Protein AF-0000000072256122 (afdb_homodimer)

pLDDT: mean 75.33, std 18.21, range [35.25, 93.44]

Secondary structure (DSSP, 8-state):
--PPEEEEEEEEES-HHHHHHIIIIIT-PPEEEE-SSEEEE---S-EEEEEE--SGGGG-B-SBSEEEEEES-HHHHHHHHHHTT-EE-S--EE-TTS-EEEEEE-TTS-EEEEEE---SS------HHHHHHHHHHHHHHHHS--/--PPEEEEEEEEES-HHHHHHIIIIIT-PPEEEE-SSEEEE-----EEEEEE--SGGGG-B-SBSEEEEEES-HHHHHHHHHHTT-EE-S--EE-TTS-EEEEEE-TTS-EEEEEE---SS------HHHHHHHHHHHHHHHHS--

Solvent-accessible surface area (backbone atoms only — not comparable to full-atom values): 14914 Å² total; per-residue (Å²): 120,83,36,41,38,54,48,29,39,37,35,38,23,75,46,49,67,64,48,49,47,32,46,33,68,19,39,37,42,51,78,70,44,74,58,94,49,37,36,33,35,66,25,69,47,27,39,41,31,41,35,42,40,90,52,70,51,20,70,28,44,23,54,25,50,28,42,32,30,40,28,88,50,52,70,60,40,50,52,37,27,42,75,53,54,30,42,78,49,72,70,78,35,73,42,94,80,57,23,44,32,37,36,32,31,41,70,67,42,48,26,33,34,39,27,26,71,54,61,77,73,84,72,77,67,77,52,70,64,55,54,51,49,52,49,48,49,53,51,48,60,70,64,48,72,130,122,83,35,41,38,52,48,29,39,38,36,37,22,75,47,51,69,63,49,48,47,30,44,32,68,20,42,37,43,50,78,70,44,74,59,94,50,37,36,35,35,65,22,79,40,26,36,41,31,42,36,42,41,89,51,71,51,21,69,29,43,22,54,25,48,28,42,32,30,41,29,86,50,50,69,59,39,50,51,37,26,42,74,53,53,31,42,79,50,72,69,78,36,73,42,93,81,58,24,44,32,38,35,34,30,41,71,66,43,47,27,34,35,41,28,25,71,52,62,77,74,86,69,77,67,77,53,70,64,54,54,50,49,50,49,50,48,53,52,48,58,70,65,49,72,128

Nearest PDB structures (foldseek):
  2r6u-assembly2_D  TM=6.687E-01  e=1.229E-04  Rhodococcus jostii RHA1
  8stb-assembly1_B  TM=6.405E-01  e=1.475E-03  Streptomyces sp.
  8epy-assembly1_A  TM=5.592E-01  e=4.684E-04  Streptomyces sp.
  2i7r-assembly1_B  TM=4.544E-01  e=6.865E-04  Streptococcus pneumoniae
  1ss4-assembly1_A  TM=4.222E-01  e=6.442E-04  Bacillus cereus

InterPro domains:
  IPR004360 Glyoxalase/fosfomycin resistance/dioxygenase domain [PF00903] (9-113)
  IPR029068 Glyoxalase/Bleomycin resistance protein/Dihydroxybiphenyl dioxygenase [G3DSA:3.10.180.10] (9-119)
  IPR029068 Glyoxalase/Bleomycin resistance protein/Dihydroxybiphenyl dioxygenase [SSF54593] (9-116)
  IPR037523 Vicinal oxygen chelate (VOC), core domain [PS51819] (3-117)
  IPR052164 Anthracycline and Secondary Metabolite Biosynthesis Protein [PTHR33993] (6-116)

Foldseek 3Di:
DPDWAFDAKAFDDPDDVVVVCCCCVVVVWDWPDDDPRDTDTDDPDDDDDDDDDPDCVLQDEDQPMAGETEDADPVVVVLVQLVQPKAWDDDFDQDPVLKTWTWIAHPSGYIYIYIYDPDDPNPDRPPPVVVVVSNVVSVVVVPPDD/DPDWAFDAKAFDDPDDVVVVCCCCVVVVWDWPDDDPRDTDTDDPDDDDDDDDDPDCVQQDEDQPMAGETEDADPVVVVVVQLVQPKAWDDDFDQDPVLKTWTWIAHPSGYIYIYIYDPDDPNPDRPPPVVVVVSNVVSVVVVPPDD

Sequence (292 aa):
MTGALWRGVLLLVSNLERSLEFYTQGLGLRVAQRTEQWAALDAPNGLLELHETDTLACSLTGYSPLLRFQVHDLDQTVRECLAQGAVMDGPVRRTVYGATAVTLRAPDGHMLALYNLETGPAQKSVPADTVKELMAAAAAKRRAPEMTGALWRGVLLLVSNLERSLEFYTQGLGLRVAQRTEQWAALDAPNGLLELHETDTLACSLTGYSPLLRFQVHDLDQTVRECLAQGAVMDGPVRRTVYGATAVTLRAPDGHMLALYNLETGPAQKSVPADTVKELMAAAAAKRRAPE

Organism: Cyanidioschyzon merolae (strain NIES-3377 / 10D) (NCBI:txid280699)

Structure (mmCIF, N/CA/C/O backbone):
data_AF-0000000072256122-model_v1
#
loop_
_entity.id
_entity.type
_entity.pdbx_description
1 polymer 'VOC domain-containing protein'
#
loop_
_atom_site.group_PDB
_atom_site.id
_atom_site.type_symbol
_atom_site.label_atom_id
_atom_site.label_alt_id
_atom_site.label_comp_id
_atom_site.label_asym_id
_atom_site.label_entity_id
_atom_site.label_seq_id
_atom_site.pdbx_PDB_ins_code
_atom_site.Cartn_x
_atom_site.Cartn_y
_atom_site.Cartn_z
_atom_site.occupancy
_atom_site.B_iso_or_equiv
_atom_site.auth_seq_id
_atom_site.auth_comp_id
_atom_site.auth_asym_id
_atom_site.auth_atom_id
_atom_site.pdbx_PDB_model_num
ATOM 1 N N . MET A 1 1 ? 9.859 15.578 16.75 1 49.19 1 MET A N 1
ATOM 2 C CA . MET A 1 1 ? 8.43 15.398 16.531 1 49.19 1 MET A CA 1
ATOM 3 C C . MET A 1 1 ? 8.047 13.93 16.594 1 49.19 1 MET A C 1
ATOM 5 O O . MET A 1 1 ? 8.867 13.055 16.297 1 49.19 1 MET A O 1
ATOM 9 N N . THR A 1 2 ? 7.086 13.773 17.438 1 63.72 2 THR A N 1
ATOM 10 C CA . THR A 1 2 ? 6.68 12.375 17.5 1 63.72 2 THR A CA 1
ATOM 11 C C . THR A 1 2 ? 6.273 11.867 16.109 1 63.72 2 THR A C 1
ATOM 13 O O . THR A 1 2 ? 5.5 12.516 15.414 1 63.72 2 THR A O 1
ATOM 16 N N . GLY A 1 3 ? 7.09 11.094 15.531 1 77.38 3 GLY A N 1
ATOM 17 C CA . GLY A 1 3 ? 6.926 10.578 14.18 1 77.38 3 GLY A CA 1
ATOM 18 C C . GLY A 1 3 ? 5.578 9.914 13.961 1 77.38 3 GLY A C 1
ATOM 19 O O . GLY A 1 3 ? 4.871 9.594 14.922 1 77.38 3 GLY A O 1
ATOM 20 N N . ALA A 1 4 ? 5.078 10.078 12.805 1 83.12 4 ALA A N 1
ATOM 21 C CA . ALA A 1 4 ? 3.848 9.391 12.422 1 83.12 4 ALA A CA 1
ATOM 22 C C . ALA A 1 4 ? 3.922 7.906 12.766 1 83.12 4 ALA A C 1
ATOM 24 O O . ALA A 1 4 ? 5.008 7.32 12.789 1 83.12 4 ALA A O 1
ATOM 25 N N . LEU A 1 5 ? 2.787 7.363 13.164 1 79.25 5 LEU A N 1
ATOM 26 C CA . LEU A 1 5 ? 2.684 5.93 13.414 1 79.25 5 LEU A CA 1
ATOM 27 C C . LEU A 1 5 ? 2.074 5.215 12.219 1 79.25 5 LEU A C 1
ATOM 29 O O . LEU A 1 5 ? 0.988 5.574 11.758 1 79.25 5 LEU A O 1
ATOM 33 N N . TRP A 1 6 ? 2.812 4.262 11.734 1 82.69 6 TRP A N 1
ATOM 34 C CA . TRP A 1 6 ? 2.32 3.424 10.641 1 82.69 6 TRP A CA 1
ATOM 35 C C . TRP A 1 6 ? 1.099 2.621 11.078 1 82.69 6 TRP A C 1
ATOM 37 O O . TRP A 1 6 ? 1.12 1.965 12.125 1 82.69 6 TRP A O 1
ATOM 47 N N . ARG A 1 7 ? -0.009 2.625 10.219 1 78.62 7 ARG A N 1
ATOM 48 C CA . ARG A 1 7 ? -1.224 1.897 10.578 1 78.62 7 ARG A CA 1
ATOM 49 C C . ARG A 1 7 ? -1.594 0.892 9.492 1 78.62 7 ARG A C 1
ATOM 51 O O . ARG A 1 7 ? -2.449 0.029 9.703 1 78.62 7 ARG A O 1
ATOM 58 N N . GLY A 1 8 ? -0.952 0.965 8.359 1 86.62 8 GLY A N 1
ATOM 59 C CA . GLY A 1 8 ? -1.2 -0.012 7.312 1 86.62 8 GLY A CA 1
ATOM 60 C C . GLY A 1 8 ? -1.622 0.617 6 1 86.62 8 GLY A C 1
ATOM 61 O O . GLY A 1 8 ? -1.229 1.743 5.688 1 86.62 8 GLY A O 1
ATOM 62 N N . VAL A 1 9 ? -2.344 -0.207 5.172 1 89.75 9 VAL A N 1
ATOM 63 C CA . VAL A 1 9 ? -2.787 0.264 3.865 1 89.75 9 VAL A CA 1
ATOM 64 C C . VAL A 1 9 ? -4.293 0.057 3.725 1 89.75 9 VAL A C 1
ATOM 66 O O . VAL A 1 9 ? -4.84 -0.931 4.223 1 89.75 9 VAL A O 1
ATOM 69 N N . LEU A 1 10 ? -4.906 1.019 3.158 1 87.12 10 LEU A N 1
ATOM 70 C CA . LEU A 1 10 ? -6.32 0.957 2.811 1 87.12 10 LEU A CA 1
ATOM 71 C C . LEU A 1 10 ? -6.504 0.861 1.299 1 87.12 10 LEU A C 1
ATOM 73 O O . LEU A 1 10 ? -6.078 1.751 0.56 1 87.12 10 LEU A O 1
ATOM 77 N N . LEU A 1 11 ? -7.035 -0.204 0.875 1 90.75 11 LEU A N 1
ATOM 78 C CA . LEU A 1 11 ? -7.422 -0.371 -0.522 1 90.75 11 LEU A CA 1
ATOM 79 C C . LEU A 1 11 ? -8.844 0.127 -0.758 1 90.75 11 LEU A C 1
ATOM 81 O O . LEU A 1 11 ? -9.781 -0.325 -0.097 1 90.75 11 LEU A O 1
ATOM 85 N N . LEU A 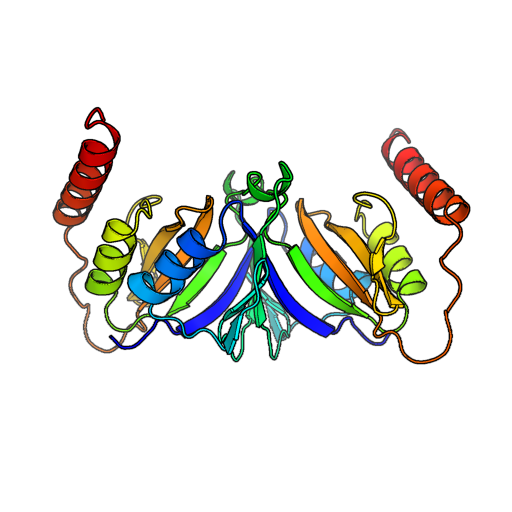1 12 ? -8.953 1.045 -1.656 1 88.94 12 LEU A N 1
ATOM 86 C CA . LEU A 1 12 ? -10.281 1.407 -2.129 1 88.94 12 LEU A CA 1
ATOM 87 C C . LEU A 1 12 ? -10.742 0.465 -3.236 1 88.94 12 LEU A C 1
ATOM 89 O O . LEU A 1 12 ? -10.031 0.265 -4.223 1 88.94 12 LEU A O 1
ATOM 93 N N . VAL A 1 13 ? -11.969 -0.105 -3.047 1 91.19 13 VAL A N 1
ATOM 94 C CA . VAL A 1 13 ? -12.445 -1.114 -3.988 1 91.19 13 VAL A CA 1
ATOM 95 C C . VAL A 1 13 ? -13.867 -0.784 -4.422 1 91.19 13 VAL A C 1
ATOM 97 O O . VAL A 1 13 ? -14.617 -0.144 -3.682 1 91.19 13 VAL A O 1
ATOM 100 N N . SER A 1 14 ? -14.203 -1.204 -5.617 1 89.88 14 SER A N 1
ATOM 101 C CA . SER A 1 14 ? -15.531 -0.933 -6.152 1 89.88 14 SER A CA 1
ATOM 102 C C . SER A 1 14 ? -16.547 -1.967 -5.668 1 89.88 14 SER A C 1
ATOM 104 O O . SER A 1 14 ? -17.75 -1.714 -5.676 1 89.88 14 SER A O 1
ATOM 106 N N . ASN A 1 15 ? -16.078 -3.129 -5.277 1 90.69 15 ASN A N 1
ATOM 107 C CA . ASN A 1 15 ? -16.906 -4.234 -4.789 1 90.69 15 ASN A CA 1
ATOM 108 C C . ASN A 1 15 ? -16.172 -5.027 -3.703 1 90.69 15 ASN A C 1
ATOM 110 O O . ASN A 1 15 ? -15.266 -5.797 -3.996 1 90.69 15 ASN A O 1
ATOM 114 N N . LEU A 1 16 ? -16.688 -4.875 -2.5 1 92.25 16 LEU A N 1
ATOM 115 C CA . LEU A 1 16 ? -16 -5.461 -1.355 1 92.25 16 LEU A CA 1
ATOM 116 C C . LEU A 1 16 ? -16.047 -6.984 -1.418 1 92.25 16 LEU A C 1
ATOM 118 O O . LEU A 1 16 ? -15.023 -7.648 -1.193 1 92.25 16 LEU A O 1
ATOM 122 N N . GLU A 1 17 ? -17.125 -7.535 -1.717 1 91.81 17 GLU A N 1
ATOM 123 C CA . GLU A 1 17 ? -17.297 -8.984 -1.737 1 91.81 17 GLU A CA 1
ATOM 124 C C . GLU A 1 17 ? -16.344 -9.633 -2.746 1 91.81 17 GLU A C 1
ATOM 126 O O . GLU A 1 17 ? -15.695 -10.633 -2.441 1 91.81 17 GLU A O 1
ATOM 131 N N . ARG A 1 18 ? -16.297 -9.047 -3.896 1 92.12 18 ARG A N 1
ATOM 132 C CA . ARG A 1 18 ? -15.438 -9.594 -4.938 1 92.12 18 ARG A CA 1
ATOM 133 C C . ARG A 1 18 ? -13.969 -9.516 -4.52 1 92.12 18 ARG A C 1
ATOM 135 O O . ARG A 1 18 ? -13.211 -10.461 -4.738 1 92.12 18 ARG A O 1
ATOM 142 N N . SER A 1 19 ? -13.641 -8.406 -3.973 1 92.69 19 SER A N 1
ATOM 143 C CA . SER A 1 19 ? -12.258 -8.258 -3.521 1 92.69 19 SER A CA 1
ATOM 144 C C . SER A 1 19 ? -11.93 -9.234 -2.395 1 92.69 19 SER A C 1
ATOM 146 O O . SER A 1 19 ? -10.875 -9.859 -2.396 1 92.69 19 SER A O 1
ATOM 148 N N . LEU A 1 20 ? -12.82 -9.367 -1.487 1 92.19 20 LEU A N 1
ATOM 149 C CA . LEU A 1 20 ? -12.594 -10.297 -0.384 1 92.19 20 LEU A CA 1
ATOM 150 C C . LEU A 1 20 ? -12.438 -11.727 -0.898 1 92.19 20 LEU A C 1
ATOM 152 O O . LEU A 1 20 ? -11.609 -12.484 -0.386 1 92.19 20 LEU A O 1
ATOM 156 N N . GLU A 1 21 ? -13.203 -12.086 -1.859 1 92.12 21 GLU A N 1
ATOM 157 C CA . GLU A 1 21 ? -13.086 -13.414 -2.453 1 92.12 21 GLU A CA 1
ATOM 158 C C . GLU A 1 21 ? -11.688 -13.656 -3.002 1 92.12 21 GLU A C 1
ATOM 160 O O . GLU A 1 21 ? -11.094 -14.711 -2.768 1 92.12 21 GLU A O 1
ATOM 165 N N . PHE A 1 22 ? -11.195 -12.695 -3.654 1 92.38 22 PHE A N 1
ATOM 166 C CA . PHE A 1 22 ? -9.852 -12.828 -4.207 1 92.38 22 PHE A CA 1
ATOM 167 C C . PHE A 1 22 ? -8.828 -12.992 -3.094 1 92.38 22 PHE A C 1
ATOM 169 O O . PHE A 1 22 ? -7.996 -13.906 -3.137 1 92.38 22 PHE A O 1
ATOM 176 N N . TYR A 1 23 ? -8.867 -12.141 -2.086 1 92.31 23 TYR A N 1
ATOM 177 C CA . TYR A 1 23 ? -7.805 -12.117 -1.085 1 92.31 23 TYR A CA 1
ATOM 178 C C . TYR A 1 23 ? -7.902 -13.328 -0.157 1 92.31 23 TYR A C 1
ATOM 180 O O . TYR A 1 23 ? -6.891 -13.797 0.364 1 92.31 23 TYR A O 1
ATOM 188 N N . THR A 1 24 ? -9.094 -13.852 -0.008 1 91.31 24 THR A N 1
ATOM 189 C CA . THR A 1 24 ? -9.242 -15.008 0.863 1 91.31 24 THR A CA 1
ATOM 190 C C . THR A 1 24 ? -9.031 -16.297 0.082 1 91.31 24 THR A C 1
ATOM 192 O O . THR A 1 24 ? -8.234 -17.156 0.488 1 91.31 24 THR A O 1
ATOM 195 N N . GLN A 1 25 ? -9.578 -16.422 -1.093 1 89.19 25 GLN A N 1
ATOM 196 C CA . GLN A 1 25 ? -9.484 -17.656 -1.86 1 89.19 25 GLN A CA 1
ATOM 197 C C . GLN A 1 25 ? -8.203 -17.688 -2.693 1 89.19 25 GLN A C 1
ATOM 199 O O . GLN A 1 25 ? -7.617 -18.75 -2.893 1 89.19 25 GLN A O 1
ATOM 204 N N . GLY A 1 26 ? -7.816 -16.594 -3.252 1 88.06 26 GLY A N 1
ATOM 205 C CA . GLY A 1 26 ? -6.617 -16.531 -4.074 1 88.06 26 GLY A CA 1
ATOM 206 C C . GLY A 1 26 ? -5.336 -16.516 -3.258 1 88.06 26 GLY A C 1
ATOM 207 O O . GLY A 1 26 ? -4.41 -17.281 -3.543 1 88.06 26 GLY A O 1
ATOM 208 N N . LEU A 1 27 ? -5.32 -15.703 -2.156 1 89.88 27 LEU A N 1
ATOM 209 C CA . LEU A 1 27 ? -4.094 -15.523 -1.39 1 89.88 27 LEU A CA 1
ATOM 210 C C . LEU A 1 27 ? -4.168 -16.266 -0.059 1 89.88 27 LEU A C 1
ATOM 212 O O . LEU A 1 27 ? -3.158 -16.406 0.633 1 89.88 27 LEU A O 1
ATOM 216 N N . GLY A 1 28 ? -5.312 -16.656 0.35 1 88.69 28 GLY A N 1
ATOM 217 C CA . GLY A 1 28 ? -5.469 -17.406 1.593 1 88.69 28 GLY A CA 1
ATOM 218 C C . GLY A 1 28 ? -5.43 -16.516 2.822 1 88.69 28 GLY A C 1
ATOM 219 O O . GLY A 1 28 ? -5.086 -16.969 3.914 1 88.69 28 GLY A O 1
ATOM 220 N N . LEU A 1 29 ? -5.742 -15.25 2.713 1 87.5 29 LEU A N 1
ATOM 221 C CA . LEU A 1 29 ? -5.746 -14.359 3.869 1 87.5 29 LEU A CA 1
ATOM 222 C C . LEU A 1 29 ? -7.02 -14.531 4.688 1 87.5 29 LEU A C 1
ATOM 224 O O . LEU A 1 29 ? -8.055 -14.938 4.152 1 87.5 29 LEU A O 1
ATOM 228 N N . ARG A 1 30 ? -6.867 -14.195 5.961 1 88.44 30 ARG A N 1
ATOM 229 C CA . ARG A 1 30 ? -8.008 -14.305 6.863 1 88.44 30 ARG A CA 1
ATOM 230 C C . ARG A 1 30 ? -8.648 -12.938 7.098 1 88.44 30 ARG A C 1
ATOM 232 O O . ARG A 1 30 ? -7.945 -11.938 7.262 1 88.44 30 ARG A O 1
ATOM 239 N N . VAL A 1 31 ? -10.031 -12.961 7.168 1 89.06 31 VAL A N 1
ATOM 240 C CA . VAL A 1 31 ? -10.781 -11.75 7.5 1 89.06 31 VAL A CA 1
ATOM 241 C C . VAL A 1 31 ? -10.828 -11.578 9.016 1 89.06 31 VAL A C 1
ATOM 243 O O . VAL A 1 31 ? -11.336 -12.445 9.727 1 89.06 31 VAL A O 1
ATOM 246 N N . ALA A 1 32 ? -10.266 -10.508 9.477 1 88.12 32 ALA A N 1
ATOM 247 C CA . ALA A 1 32 ? -10.289 -10.219 10.906 1 88.12 32 ALA A CA 1
ATOM 248 C C . ALA A 1 32 ? -11.609 -9.57 11.32 1 88.12 32 ALA A C 1
ATOM 250 O O . ALA A 1 32 ? -12.148 -9.883 12.383 1 88.12 32 ALA A O 1
ATOM 251 N N . GLN A 1 33 ? -12.062 -8.602 10.555 1 88.12 33 GLN A N 1
ATOM 252 C CA . GLN A 1 33 ? -13.305 -7.867 10.766 1 88.12 33 GLN A CA 1
ATOM 253 C C . GLN A 1 33 ? -13.961 -7.488 9.438 1 88.12 33 GLN A C 1
ATOM 255 O O . GLN A 1 33 ? -13.266 -7.258 8.445 1 88.12 33 GLN A O 1
ATOM 260 N N . ARG A 1 34 ? -15.266 -7.516 9.414 1 88.81 34 ARG A N 1
ATOM 261 C CA . ARG A 1 34 ? -15.992 -7.164 8.195 1 88.81 34 ARG A CA 1
ATOM 262 C C . ARG A 1 34 ? -17.312 -6.465 8.516 1 88.81 34 ARG A C 1
ATOM 264 O O . ARG A 1 34 ? -18.016 -6.859 9.445 1 88.81 34 ARG A O 1
ATOM 271 N N . THR A 1 35 ? -17.469 -5.375 7.793 1 88.12 35 THR A N 1
ATOM 272 C CA . THR A 1 35 ? -1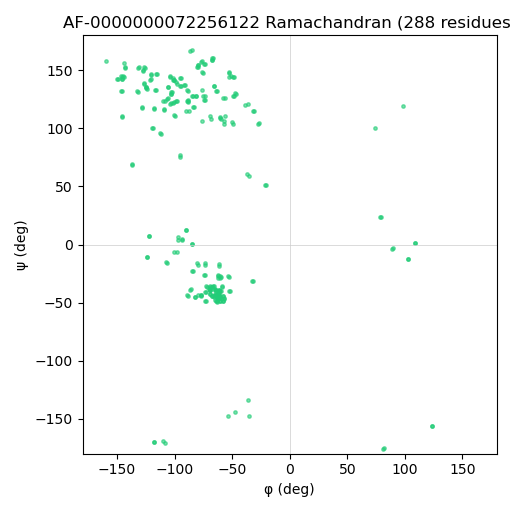8.766 -4.715 7.746 1 88.12 35 THR A CA 1
ATOM 273 C C . THR A 1 35 ? -19.328 -4.715 6.324 1 88.12 35 THR A C 1
ATOM 275 O O . THR A 1 35 ? -18.844 -5.461 5.465 1 88.12 35 THR A O 1
ATOM 278 N N . GLU A 1 36 ? -20.344 -4.016 6.113 1 87 36 GLU A N 1
ATOM 279 C CA . GLU A 1 36 ? -20.953 -3.982 4.793 1 87 36 GLU A CA 1
ATOM 280 C C . GLU A 1 36 ? -20.031 -3.369 3.756 1 87 36 GLU A C 1
ATOM 282 O O . GLU A 1 36 ? -19.953 -3.842 2.619 1 87 36 GLU A O 1
ATOM 287 N N . GLN A 1 37 ? -19.312 -2.332 4.125 1 88.12 37 GLN A N 1
ATOM 288 C CA . GLN A 1 37 ? -18.516 -1.618 3.135 1 88.12 37 GLN A CA 1
ATOM 289 C C . GLN A 1 37 ? -17.047 -1.604 3.525 1 88.12 37 GLN A C 1
ATOM 291 O O . GLN A 1 37 ? -16.25 -0.877 2.928 1 88.12 37 GLN A O 1
ATOM 296 N N . TRP A 1 38 ? -16.703 -2.34 4.582 1 86.88 38 TRP A N 1
ATOM 297 C CA . TRP A 1 38 ? -15.328 -2.291 5.086 1 86.88 38 TRP A CA 1
ATOM 298 C C . TRP A 1 38 ? -14.898 -3.648 5.633 1 86.88 38 TRP A C 1
ATOM 300 O O . TRP A 1 38 ? -15.711 -4.375 6.211 1 86.88 38 TRP A O 1
ATOM 310 N N . ALA A 1 39 ? -13.602 -4.039 5.406 1 89.62 39 ALA A N 1
ATOM 311 C CA . ALA A 1 39 ? -13.039 -5.25 5.996 1 89.62 39 ALA A CA 1
ATOM 312 C C . ALA A 1 39 ? -11.57 -5.047 6.355 1 89.62 39 ALA A C 1
ATOM 314 O O . ALA A 1 39 ? -10.859 -4.289 5.691 1 89.62 39 ALA A O 1
ATOM 315 N N . ALA A 1 40 ? -11.203 -5.648 7.422 1 87.69 40 ALA A N 1
ATOM 316 C CA . ALA A 1 40 ? -9.797 -5.762 7.801 1 87.69 40 ALA A CA 1
ATOM 317 C C . ALA A 1 40 ? -9.297 -7.191 7.637 1 87.69 40 ALA A C 1
ATOM 319 O O . ALA A 1 40 ? -9.938 -8.141 8.102 1 87.69 40 ALA A O 1
ATOM 320 N N . LEU A 1 41 ? -8.227 -7.332 6.84 1 87.56 41 LEU A N 1
ATOM 321 C CA . LEU A 1 41 ? -7.559 -8.625 6.684 1 87.56 41 LEU A CA 1
ATOM 322 C C . LEU A 1 41 ? -6.379 -8.742 7.641 1 87.56 41 LEU A C 1
ATOM 324 O O . LEU A 1 41 ? -5.672 -7.762 7.891 1 87.56 41 LEU A O 1
ATOM 328 N N . ASP A 1 42 ? -6.137 -9.867 8.164 1 78.06 42 ASP A N 1
ATOM 329 C CA . ASP A 1 42 ? -5.008 -10.094 9.062 1 78.06 42 ASP A CA 1
ATOM 330 C C . ASP A 1 42 ? -3.684 -9.812 8.367 1 78.06 42 ASP A C 1
ATOM 332 O O . ASP A 1 42 ? -3.322 -10.492 7.402 1 78.06 42 ASP A O 1
ATOM 336 N N . ALA A 1 43 ? -3.053 -8.82 8.695 1 72.62 43 ALA A N 1
ATOM 337 C CA . ALA A 1 43 ? -1.759 -8.414 8.156 1 72.62 43 ALA A CA 1
ATOM 338 C C . ALA A 1 43 ? -0.822 -7.945 9.266 1 72.62 43 ALA A C 1
ATOM 340 O O . ALA A 1 43 ? -0.496 -6.758 9.352 1 72.62 43 ALA A O 1
ATOM 341 N N . PRO A 1 44 ? -0.458 -9.031 10.07 1 68 44 PRO A N 1
ATOM 342 C CA . PRO A 1 44 ? 0.448 -8.656 11.156 1 68 44 PRO A CA 1
ATOM 343 C C . PRO A 1 44 ? 1.88 -8.422 10.68 1 68 44 PRO A C 1
ATOM 345 O O . PRO A 1 44 ? 2.344 -9.102 9.758 1 68 44 PRO A O 1
ATOM 348 N N . ASN A 1 45 ? 2.455 -7.434 11.062 1 65.06 45 ASN A N 1
ATOM 349 C CA . ASN A 1 45 ? 3.889 -7.281 10.836 1 65.06 45 ASN A CA 1
ATOM 350 C C . ASN A 1 45 ? 4.199 -6.953 9.383 1 65.06 45 ASN A C 1
ATOM 352 O O . ASN A 1 45 ? 3.912 -7.75 8.484 1 65.06 45 ASN A O 1
ATOM 356 N N . GLY A 1 46 ? 4.445 -5.707 9.023 1 68.56 46 GLY A N 1
ATOM 357 C CA . GLY A 1 46 ? 4.859 -5.367 7.676 1 68.56 46 GLY A CA 1
ATOM 358 C C . GLY A 1 46 ? 5.871 -4.234 7.629 1 68.56 46 GLY A C 1
ATOM 359 O O . GLY A 1 46 ? 6.066 -3.531 8.625 1 68.56 46 GLY A O 1
ATOM 360 N N . LEU A 1 47 ? 6.543 -4.324 6.516 1 73.5 47 LEU A N 1
ATOM 361 C CA . LEU A 1 47 ? 7.543 -3.293 6.25 1 73.5 47 LEU A CA 1
ATOM 362 C C . LEU A 1 47 ? 7.031 -2.293 5.215 1 73.5 47 LEU A C 1
ATOM 364 O O . LEU A 1 47 ? 6.188 -2.633 4.383 1 73.5 47 LEU A O 1
ATOM 368 N N . LEU A 1 48 ? 7.434 -1.121 5.453 1 84 48 LEU A N 1
ATOM 369 C CA . LEU A 1 48 ? 7.363 -0.111 4.402 1 84 48 LEU A CA 1
ATOM 370 C C . LEU A 1 48 ? 8.719 0.068 3.73 1 84 48 LEU A C 1
ATOM 372 O O . LEU A 1 48 ? 9.672 0.55 4.355 1 84 48 LEU A O 1
ATOM 376 N N . GLU A 1 49 ? 8.781 -0.364 2.488 1 83.69 49 GLU A N 1
ATOM 377 C CA . GLU A 1 49 ? 10.047 -0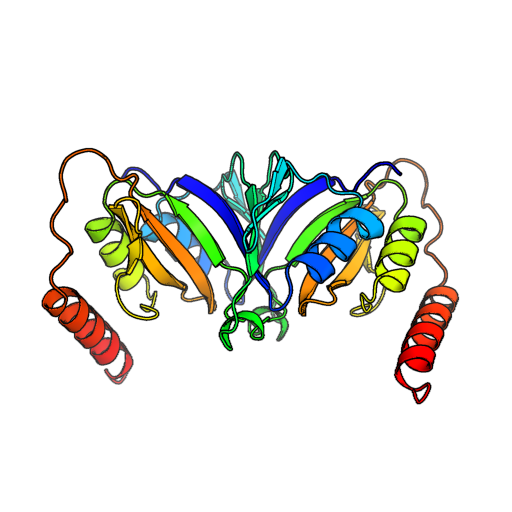.343 1.763 1 83.69 49 GLU A CA 1
ATOM 378 C C . GLU A 1 49 ? 9.984 0.607 0.571 1 83.69 49 GLU A C 1
ATOM 380 O O . GLU A 1 49 ? 8.914 0.815 -0.009 1 83.69 49 GLU A O 1
ATOM 385 N N . LEU A 1 50 ? 11.109 1.199 0.322 1 83.25 50 LEU A N 1
ATOM 386 C CA . LEU A 1 50 ? 11.305 2.029 -0.861 1 83.25 50 LEU A CA 1
ATOM 387 C C . LEU A 1 50 ? 12.375 1.433 -1.774 1 83.25 50 LEU A C 1
ATOM 389 O O . LEU A 1 50 ? 13.414 0.974 -1.302 1 83.25 50 LEU A O 1
ATOM 393 N N . HIS A 1 51 ? 12.125 1.339 -3.055 1 81.88 51 HIS A N 1
ATOM 394 C CA . HIS A 1 51 ? 13.078 0.884 -4.062 1 81.88 51 HIS A CA 1
ATOM 395 C C . HIS A 1 51 ? 13.172 1.877 -5.215 1 81.88 51 HIS A C 1
ATOM 397 O O . HIS A 1 51 ? 12.188 2.119 -5.918 1 81.88 51 HIS A O 1
ATOM 403 N N . GLU A 1 52 ? 14.359 2.381 -5.328 1 85.69 52 GLU A N 1
ATOM 404 C CA . GLU A 1 52 ? 14.602 3.299 -6.438 1 85.69 52 GLU A CA 1
ATOM 405 C C . GLU A 1 52 ? 14.695 2.553 -7.766 1 85.69 52 GLU A C 1
ATOM 407 O O . GLU A 1 52 ? 15.391 1.54 -7.867 1 85.69 52 GLU A O 1
ATOM 412 N N . THR A 1 53 ? 13.953 2.988 -8.68 1 80.75 53 THR A N 1
ATOM 413 C CA . THR A 1 53 ? 14 2.398 -10.016 1 80.75 53 THR A CA 1
ATOM 414 C C . THR A 1 53 ? 13.828 3.469 -11.086 1 80.75 53 THR A C 1
ATOM 416 O O . THR A 1 53 ? 13.188 4.492 -10.852 1 80.75 53 THR A O 1
ATOM 419 N N . ASP A 1 54 ? 14.359 3.225 -12.195 1 76.88 54 ASP A N 1
ATOM 420 C CA . ASP A 1 54 ? 14.266 4.148 -13.32 1 76.88 54 ASP A CA 1
ATOM 421 C C . ASP A 1 54 ? 13.141 3.748 -14.273 1 76.88 54 ASP A C 1
ATOM 423 O O . ASP A 1 54 ? 12.891 4.426 -15.273 1 76.88 54 ASP A O 1
ATOM 427 N N . THR A 1 55 ? 12.508 2.752 -13.82 1 75 55 THR A N 1
ATOM 428 C CA . THR A 1 55 ? 11.422 2.311 -14.688 1 75 55 THR A CA 1
ATOM 429 C C . THR A 1 55 ? 10.227 3.252 -14.578 1 75 55 THR A C 1
ATOM 431 O O . THR A 1 55 ? 10.078 3.965 -13.586 1 75 55 THR A O 1
ATOM 434 N N . LEU A 1 56 ? 9.344 3.281 -15.602 1 76.94 56 LEU A N 1
ATOM 435 C CA . LEU A 1 56 ? 8.125 4.078 -15.586 1 76.94 56 LEU A CA 1
ATOM 436 C C . LEU A 1 56 ? 7.203 3.641 -14.461 1 76.94 56 LEU A C 1
ATOM 438 O O . LEU A 1 56 ? 6.32 4.395 -14.047 1 76.94 56 LEU A O 1
ATOM 442 N N . ALA A 1 57 ? 7.52 2.443 -13.992 1 75.94 57 ALA A N 1
ATOM 443 C CA . ALA A 1 57 ? 6.672 1.869 -12.945 1 75.94 57 ALA A CA 1
ATOM 444 C C . ALA A 1 57 ? 6.66 2.752 -11.703 1 75.94 57 ALA A C 1
ATOM 446 O O . ALA A 1 57 ? 5.637 2.854 -11.016 1 75.94 57 ALA A O 1
ATOM 447 N N . CYS A 1 58 ? 7.742 3.477 -11.484 1 75.88 58 CYS A N 1
ATOM 448 C CA . CYS A 1 58 ? 7.844 4.305 -10.289 1 75.88 58 CYS A CA 1
ATOM 449 C C . CYS A 1 58 ? 6.961 5.543 -10.406 1 75.88 58 CYS A C 1
ATOM 451 O O . CYS A 1 58 ? 6.598 6.152 -9.398 1 75.88 58 CYS A O 1
ATOM 453 N N . SER A 1 59 ? 6.578 5.785 -11.57 1 75.81 59 SER A N 1
ATOM 454 C CA . SER A 1 59 ? 5.781 6.992 -11.781 1 75.81 59 SER A CA 1
ATOM 455 C C . SER A 1 59 ? 4.297 6.66 -11.891 1 75.81 59 SER A C 1
ATOM 457 O O . SER A 1 59 ? 3.459 7.562 -11.953 1 75.81 59 SER A O 1
ATOM 459 N N . LEU A 1 60 ? 3.992 5.453 -11.914 1 84.94 60 LEU A N 1
ATOM 460 C CA . LEU A 1 60 ? 2.6 5.047 -12.062 1 84.94 60 LEU A CA 1
ATOM 461 C C . LEU A 1 60 ? 1.965 4.781 -10.695 1 84.94 60 LEU A C 1
ATOM 463 O O . LEU A 1 60 ? 1.728 3.629 -10.336 1 84.94 60 LEU A O 1
ATOM 467 N N . THR A 1 61 ? 1.741 5.934 -10.164 1 88.19 61 THR A N 1
ATOM 468 C CA . THR A 1 61 ? 1.02 5.883 -8.898 1 88.19 61 THR A CA 1
ATOM 469 C C . THR A 1 61 ? -0.452 6.23 -9.102 1 88.19 61 THR A C 1
ATOM 471 O O . THR A 1 61 ? -0.798 6.977 -10.016 1 88.19 61 THR A O 1
ATOM 474 N N . GLY A 1 62 ? -1.347 5.52 -8.359 1 89.19 62 GLY A N 1
ATOM 475 C CA . GLY A 1 62 ? -2.768 5.828 -8.383 1 89.19 62 GLY A CA 1
ATOM 476 C C . GLY A 1 62 ? -3.264 6.469 -7.105 1 89.19 62 GLY A C 1
ATOM 477 O O . GLY A 1 62 ? -2.469 6.984 -6.312 1 89.19 62 GLY A O 1
ATOM 478 N N . TYR A 1 63 ? -4.617 6.586 -7.027 1 88 63 TYR A N 1
ATOM 479 C CA . TYR A 1 63 ? -5.227 7.082 -5.797 1 88 63 TYR A CA 1
ATOM 480 C C . TYR A 1 63 ? -5.254 6 -4.727 1 88 63 TYR A C 1
ATOM 482 O O . TYR A 1 63 ? -5.012 6.273 -3.549 1 88 63 TYR A O 1
ATOM 490 N N . SER A 1 64 ? -5.625 4.848 -5.152 1 88.94 64 SER A N 1
ATOM 491 C CA . SER A 1 64 ? -5.551 3.674 -4.289 1 88.94 64 SER A CA 1
ATOM 492 C C . SER A 1 64 ? -4.293 2.859 -4.57 1 88.94 64 SER A C 1
ATOM 494 O O . SER A 1 64 ? -3.904 2.686 -5.727 1 88.94 64 SER A O 1
ATOM 496 N N . PRO A 1 65 ? -3.643 2.369 -3.416 1 92.38 65 PRO A N 1
ATOM 497 C CA . PRO A 1 65 ? -4.043 2.395 -2.008 1 92.38 65 PRO A CA 1
ATOM 498 C C . PRO A 1 65 ? -3.625 3.682 -1.3 1 92.38 65 PRO A C 1
ATOM 500 O O . PRO A 1 65 ? -2.861 4.477 -1.854 1 92.38 65 PRO A O 1
ATOM 503 N N . LEU A 1 66 ? -4.223 3.852 -0.088 1 89.19 66 LEU A N 1
ATOM 504 C CA . LEU A 1 66 ? -3.787 4.895 0.832 1 89.19 66 LEU A CA 1
ATOM 505 C C . LEU A 1 66 ? -2.895 4.32 1.926 1 89.19 66 LEU A C 1
ATOM 507 O O . LEU A 1 66 ? -3.287 3.381 2.623 1 89.19 66 LEU A O 1
ATOM 511 N N . LEU A 1 67 ? -1.642 4.895 2.004 1 90.56 67 LEU A N 1
ATOM 512 C CA . LEU A 1 67 ? -0.825 4.598 3.176 1 90.56 67 LEU A CA 1
ATOM 513 C C . LEU A 1 67 ? -1.343 5.344 4.402 1 90.56 67 LEU A C 1
ATOM 515 O O . LEU A 1 67 ? -1.431 6.57 4.398 1 90.56 67 LEU A O 1
ATOM 519 N N . ARG A 1 68 ? -1.654 4.652 5.484 1 85.75 68 ARG A N 1
ATOM 520 C CA . ARG A 1 68 ? -2.33 5.242 6.633 1 85.75 68 ARG A CA 1
ATOM 521 C C . ARG A 1 68 ? -1.352 5.488 7.777 1 85.75 68 ARG A C 1
ATOM 523 O O . ARG A 1 68 ? -0.632 4.578 8.195 1 85.75 68 ARG A O 1
ATOM 530 N N . PHE A 1 69 ? -1.408 6.73 8.266 1 86.56 69 PHE A N 1
ATOM 531 C CA . PHE A 1 69 ? -0.555 7.117 9.383 1 86.56 69 PHE A CA 1
ATOM 532 C C . PHE A 1 69 ? -1.36 7.84 10.453 1 86.56 69 PHE A C 1
ATOM 534 O O . PHE A 1 69 ? -2.174 8.711 10.148 1 86.56 69 PHE A O 1
ATOM 541 N N . GLN A 1 70 ? -1.193 7.426 11.68 1 84 70 GLN A N 1
ATOM 542 C CA . GLN A 1 70 ? -1.688 8.18 12.828 1 84 70 GLN A CA 1
ATOM 543 C C . GLN A 1 70 ? -0.653 9.195 13.305 1 84 70 GLN A C 1
ATOM 545 O O . GLN A 1 70 ? 0.537 8.883 13.391 1 84 70 GLN A O 1
ATOM 550 N N . VAL A 1 71 ? -1.146 10.398 13.508 1 86 71 VAL A N 1
ATOM 551 C CA . VAL A 1 71 ? -0.219 11.453 13.914 1 86 71 VAL A CA 1
ATOM 552 C C . VAL A 1 71 ? -0.737 12.148 15.172 1 86 71 VAL A C 1
ATOM 554 O O . VAL A 1 71 ? -1.942 12.148 15.43 1 86 71 VAL A O 1
ATOM 557 N N . HIS A 1 72 ? 0.119 12.648 16 1 81.19 72 HIS A N 1
ATOM 558 C CA . HIS A 1 72 ? -0.249 13.328 17.25 1 81.19 72 HIS A CA 1
ATOM 559 C C . HIS A 1 72 ? -0.832 14.703 16.969 1 81.19 72 HIS A C 1
ATOM 561 O O . HIS A 1 72 ? -1.868 15.07 17.516 1 81.19 72 HIS A O 1
ATOM 567 N N . ASP A 1 73 ? -0.196 15.445 16.188 1 80.31 73 ASP A N 1
ATOM 568 C CA . ASP A 1 73 ? -0.616 16.781 15.781 1 80.31 73 ASP A CA 1
ATOM 569 C C . ASP A 1 73 ? -0.813 16.859 14.273 1 80.31 73 ASP A C 1
ATOM 571 O O . ASP A 1 73 ? 0.149 17.031 13.523 1 80.31 73 ASP A O 1
ATOM 575 N N . LEU A 1 74 ? -2.035 16.781 13.922 1 85.25 74 LEU A N 1
ATOM 576 C CA . LEU A 1 74 ? -2.365 16.719 12.508 1 85.25 74 LEU A CA 1
ATOM 577 C C . LEU A 1 74 ? -1.934 17.984 11.789 1 85.25 74 LEU A C 1
ATOM 579 O O . LEU A 1 74 ? -1.295 17.922 10.734 1 85.25 74 LEU A O 1
ATOM 583 N N . ASP A 1 75 ? -2.219 19.094 12.391 1 82.25 75 ASP A N 1
ATOM 584 C CA . ASP A 1 75 ? -1.896 20.359 11.758 1 82.25 75 ASP A CA 1
ATOM 585 C C . ASP A 1 75 ? -0.391 20.5 11.547 1 82.25 75 ASP A C 1
ATOM 587 O O . ASP A 1 75 ? 0.058 20.891 10.469 1 82.25 75 ASP A O 1
ATOM 591 N N . GLN A 1 76 ? 0.301 20.188 12.523 1 83.12 76 GLN A N 1
ATOM 592 C CA . GLN A 1 76 ? 1.753 20.297 12.43 1 83.12 76 GLN A CA 1
ATOM 593 C C . GLN A 1 76 ? 2.316 19.344 11.383 1 83.12 76 GLN A C 1
ATOM 595 O O . GLN A 1 76 ? 3.176 19.719 10.586 1 83.12 76 GLN A O 1
ATOM 600 N N . THR A 1 77 ? 1.887 18.125 11.453 1 87.5 77 THR A N 1
ATOM 601 C CA . THR A 1 77 ? 2.412 17.141 10.523 1 87.5 77 THR A CA 1
ATOM 602 C C . THR A 1 77 ? 2.082 17.516 9.078 1 87.5 77 THR A C 1
ATOM 604 O O . THR A 1 77 ? 2.918 17.375 8.188 1 87.5 77 THR A O 1
ATOM 607 N N . VAL A 1 78 ? 0.928 18 8.867 1 85.81 78 VAL A N 1
ATOM 608 C CA . VAL A 1 78 ? 0.536 18.422 7.523 1 85.81 78 VAL A CA 1
ATOM 609 C C . VAL A 1 78 ? 1.443 19.547 7.055 1 85.81 78 VAL A C 1
ATOM 611 O O . VAL A 1 78 ? 1.938 19.531 5.926 1 85.81 78 VAL A O 1
ATOM 614 N N . ARG A 1 79 ? 1.644 20.453 7.875 1 87.06 79 ARG A N 1
ATOM 615 C CA . ARG A 1 79 ? 2.531 21.562 7.527 1 87.06 79 ARG A CA 1
ATOM 616 C C . ARG A 1 79 ? 3.916 21.047 7.145 1 87.06 79 ARG A C 1
ATOM 618 O O . ARG A 1 79 ? 4.504 21.5 6.164 1 87.06 79 ARG A O 1
ATOM 625 N N . GLU A 1 80 ? 4.426 20.172 7.922 1 88.12 80 GLU A N 1
ATOM 626 C CA . GLU A 1 80 ? 5.738 19.609 7.637 1 88.12 80 GLU A CA 1
ATOM 627 C C . GLU A 1 80 ? 5.742 18.875 6.301 1 88.12 80 GLU A C 1
ATOM 629 O O . GLU A 1 80 ? 6.699 18.984 5.527 1 88.12 80 GLU A O 1
ATOM 634 N N . CYS A 1 81 ? 4.715 18.125 6.074 1 91 81 CYS A N 1
ATOM 635 C CA . CYS A 1 81 ? 4.621 17.391 4.82 1 91 81 CYS A CA 1
ATOM 636 C C . CYS A 1 81 ? 4.562 18.328 3.631 1 91 81 CYS A C 1
ATOM 638 O O . CYS A 1 81 ? 5.211 18.094 2.609 1 91 81 CYS A O 1
ATOM 640 N N . LEU A 1 82 ? 3.805 19.375 3.807 1 89.5 82 LEU A N 1
ATOM 641 C CA . LEU A 1 82 ? 3.701 20.359 2.734 1 89.5 82 LEU A CA 1
ATOM 642 C C . LEU A 1 82 ? 5.043 21.047 2.49 1 89.5 82 LEU A C 1
ATOM 644 O O . LEU A 1 82 ? 5.422 21.281 1.341 1 89.5 82 LEU A O 1
ATOM 648 N N . ALA A 1 83 ? 5.711 21.297 3.492 1 89.56 83 ALA A N 1
ATOM 649 C CA . ALA A 1 83 ? 7.031 21.906 3.389 1 89.56 83 ALA A CA 1
ATOM 650 C C . ALA A 1 83 ? 8 21 2.633 1 89.56 83 ALA A C 1
ATOM 652 O O . ALA A 1 83 ? 8.945 21.484 2.004 1 89.56 83 ALA A O 1
ATOM 653 N N . GLN A 1 84 ? 7.719 19.703 2.707 1 89.88 84 GLN A N 1
ATOM 654 C CA . GLN A 1 84 ? 8.578 18.75 2.033 1 89.88 84 GLN A CA 1
ATOM 655 C C . GLN A 1 84 ? 8.055 18.422 0.635 1 89.88 84 GLN A C 1
ATOM 657 O O . GLN A 1 84 ? 8.555 17.5 -0.024 1 89.88 84 GLN A O 1
ATOM 662 N N . GLY A 1 85 ? 7.012 19.062 0.191 1 89.75 85 GLY A N 1
ATOM 663 C CA . GLY A 1 85 ? 6.617 18.969 -1.205 1 89.75 85 GLY A CA 1
ATOM 664 C C . GLY A 1 85 ? 5.348 18.156 -1.41 1 89.75 85 GLY A C 1
ATOM 665 O O . GLY A 1 85 ? 4.922 17.938 -2.547 1 89.75 85 GLY A O 1
ATOM 666 N N . ALA A 1 86 ? 4.773 17.688 -0.332 1 91.44 86 ALA A N 1
ATOM 667 C CA . ALA A 1 86 ? 3.486 17.016 -0.481 1 91.44 86 ALA A CA 1
ATOM 668 C C . ALA A 1 86 ? 2.396 18 -0.899 1 91.44 86 ALA A C 1
ATOM 670 O O . ALA A 1 86 ? 2.531 19.203 -0.7 1 91.44 86 ALA A O 1
ATOM 671 N N . VAL A 1 87 ? 1.307 17.422 -1.49 1 91.69 87 VAL A N 1
ATOM 672 C CA . VAL A 1 87 ? 0.176 18.234 -1.92 1 91.69 87 VAL A CA 1
ATOM 673 C C . VAL A 1 87 ? -1.109 17.719 -1.282 1 91.69 87 VAL A C 1
ATOM 675 O O . VAL A 1 87 ? -1.338 16.5 -1.232 1 91.69 87 VAL A O 1
ATOM 678 N N . MET A 1 88 ? -1.883 18.594 -0.813 1 88.75 88 MET A N 1
ATOM 679 C CA . MET A 1 88 ? -3.172 18.203 -0.249 1 88.75 88 MET A CA 1
ATOM 680 C C . MET A 1 88 ? -4.094 17.641 -1.329 1 88.75 88 MET A C 1
ATOM 682 O O . MET A 1 88 ? -4.133 18.172 -2.445 1 88.75 88 MET A O 1
ATOM 686 N N . ASP A 1 89 ? -4.707 16.578 -0.916 1 84.19 89 ASP A N 1
ATOM 687 C CA . ASP A 1 89 ? -5.727 16.016 -1.799 1 84.19 89 ASP A CA 1
ATOM 688 C C . ASP A 1 89 ? -7.121 16.172 -1.198 1 84.19 89 ASP A C 1
ATOM 690 O O . ASP A 1 89 ? -7.559 15.336 -0.406 1 84.19 89 ASP A O 1
ATOM 694 N N . GLY A 1 90 ? -7.762 17.109 -1.532 1 73.31 90 GLY A N 1
ATOM 695 C CA . GLY A 1 90 ? -9.102 17.391 -1.042 1 73.31 90 GLY A CA 1
ATOM 696 C C . GLY A 1 90 ? -9.117 18.062 0.315 1 73.31 90 GLY A C 1
ATOM 697 O O . GLY A 1 90 ? -8.055 18.391 0.864 1 73.31 90 GLY A O 1
ATOM 698 N N . PRO A 1 91 ? -10.352 18.25 0.835 1 66.75 91 PRO A N 1
ATOM 699 C CA . PRO A 1 91 ? -10.516 18.938 2.123 1 66.75 91 PRO A CA 1
ATOM 700 C C . PRO A 1 91 ? -10.227 18.016 3.312 1 66.75 91 PRO A C 1
ATOM 702 O O . PRO A 1 91 ? -10.211 16.797 3.164 1 66.75 91 PRO A O 1
ATOM 705 N N . VAL A 1 92 ? -9.805 18.703 4.379 1 67.56 92 VAL A N 1
ATOM 706 C CA . VAL A 1 92 ? -9.719 17.984 5.641 1 67.56 92 VAL A CA 1
ATOM 707 C C . VAL A 1 92 ? -11.078 17.375 5.988 1 67.56 92 VAL A C 1
ATOM 709 O O . VAL A 1 92 ? -12.109 18.047 5.863 1 67.56 92 VAL A O 1
ATOM 712 N N . ARG A 1 93 ? -10.922 16.031 6.223 1 63.12 93 ARG A N 1
ATOM 713 C CA . ARG A 1 93 ? -12.188 15.352 6.5 1 63.12 93 ARG A CA 1
ATOM 714 C C . ARG A 1 93 ? -12.305 14.992 7.977 1 63.12 93 ARG A C 1
ATOM 716 O O . ARG A 1 93 ? -11.328 14.555 8.594 1 63.12 93 ARG A O 1
ATOM 723 N N . ARG A 1 94 ? -13.406 15.461 8.508 1 57.69 94 ARG A N 1
ATOM 724 C CA . ARG A 1 94 ? -13.766 15.031 9.852 1 57.69 94 ARG A CA 1
ATOM 725 C C . ARG A 1 94 ? -14.578 13.742 9.812 1 57.69 94 ARG A C 1
ATOM 727 O O . ARG A 1 94 ? -15.469 13.594 8.977 1 57.69 94 ARG A O 1
ATOM 734 N N . THR A 1 95 ? -13.875 12.641 10.422 1 53.12 95 THR A N 1
ATOM 735 C CA . THR A 1 95 ? -14.625 11.391 10.461 1 53.12 95 THR A CA 1
ATOM 736 C C . THR A 1 95 ? -15.734 11.461 11.516 1 53.12 95 THR A C 1
ATOM 738 O O . THR A 1 95 ? -15.742 12.359 12.359 1 53.12 95 THR A O 1
ATOM 741 N N . VAL A 1 96 ? -16.719 10.656 11.266 1 47.78 96 VAL A N 1
ATOM 742 C CA . VAL A 1 96 ? -17.859 10.562 12.164 1 47.78 96 VAL A CA 1
ATOM 743 C C . VAL A 1 96 ? -17.391 10.297 13.586 1 47.78 96 VAL A C 1
ATOM 745 O O . VAL A 1 96 ? -18.094 10.602 14.555 1 47.78 96 VAL A O 1
ATOM 748 N N . TYR A 1 97 ? -16.266 9.672 13.617 1 48.53 97 TYR A N 1
ATOM 749 C CA . TYR A 1 97 ? -15.828 9.328 14.961 1 48.53 97 TYR A CA 1
ATOM 750 C C . TYR A 1 97 ? -14.977 10.445 15.562 1 48.53 97 TYR A C 1
ATOM 752 O O . TYR A 1 97 ? -14.359 10.266 16.609 1 48.53 97 TYR A O 1
ATOM 760 N N . GLY A 1 98 ? -14.992 11.57 14.922 1 53.81 98 GLY A N 1
ATOM 761 C CA . GLY A 1 98 ? -14.273 12.711 15.469 1 53.81 98 GLY A CA 1
ATOM 762 C C . GLY A 1 98 ? -12.828 12.781 15.016 1 53.81 98 GLY A C 1
ATOM 763 O O . GLY A 1 98 ? -12.102 13.711 15.383 1 53.81 98 GLY A O 1
ATOM 764 N N . ALA A 1 99 ? -12.531 11.742 14.289 1 58.78 99 ALA A N 1
ATOM 765 C CA . ALA A 1 99 ? -11.156 11.781 13.797 1 58.78 99 ALA A CA 1
ATOM 766 C C . ALA A 1 99 ? -11.039 12.664 12.555 1 58.78 99 ALA A C 1
ATOM 768 O O . ALA A 1 99 ? -11.977 12.734 11.75 1 58.78 99 ALA A O 1
ATOM 769 N N . THR A 1 100 ? -10.133 13.539 12.648 1 74.69 100 THR A N 1
ATOM 770 C CA . THR A 1 100 ? -9.812 14.352 11.477 1 74.69 100 THR A CA 1
ATOM 771 C C . THR A 1 100 ? -8.758 13.664 10.617 1 74.69 100 THR A C 1
ATOM 773 O O . THR A 1 100 ? -7.773 13.133 11.133 1 74.69 100 THR A O 1
ATOM 776 N N . ALA A 1 101 ? -9.195 13.516 9.391 1 80.25 101 ALA A N 1
ATOM 777 C CA . ALA A 1 101 ? -8.258 12.875 8.469 1 80.25 101 ALA A CA 1
ATOM 778 C C . ALA A 1 101 ? -7.949 13.789 7.289 1 80.25 101 ALA A C 1
ATOM 780 O O . ALA A 1 101 ? -8.805 14.562 6.852 1 80.25 101 ALA A O 1
ATOM 781 N N . VAL A 1 102 ? -6.73 13.742 6.91 1 86.06 102 VAL A N 1
ATOM 782 C CA . VAL A 1 102 ? -6.262 14.492 5.746 1 86.06 102 VAL A CA 1
ATOM 783 C C . VAL A 1 102 ? -5.609 13.531 4.75 1 86.06 102 VAL A C 1
ATOM 785 O O . VAL A 1 102 ? -4.879 12.617 5.145 1 86.06 102 VAL A O 1
ATOM 788 N N . THR A 1 103 ? -5.977 13.703 3.543 1 89.5 103 THR A N 1
ATOM 789 C CA . THR A 1 103 ? -5.312 12.945 2.484 1 89.5 103 THR A CA 1
ATOM 790 C C . THR A 1 103 ? -4.309 13.828 1.745 1 89.5 103 THR A C 1
ATOM 792 O O . THR A 1 103 ? -4.609 14.977 1.405 1 89.5 103 THR A O 1
ATOM 795 N N . LEU A 1 104 ? -3.109 13.297 1.596 1 91.75 104 LEU A N 1
ATOM 796 C CA . LEU A 1 104 ? -2.016 13.969 0.906 1 91.75 104 LEU A CA 1
ATOM 797 C C . LEU A 1 104 ? -1.441 13.086 -0.197 1 91.75 104 LEU A C 1
ATOM 799 O O . LEU A 1 104 ? -1.499 11.859 -0.108 1 91.75 104 LEU A O 1
ATOM 803 N N . ARG A 1 105 ? -0.922 13.773 -1.167 1 93.25 105 ARG A N 1
ATOM 804 C CA . ARG A 1 105 ? -0.052 13.102 -2.127 1 93.25 105 ARG A CA 1
ATOM 805 C C . ARG A 1 105 ? 1.414 13.414 -1.849 1 93.25 105 ARG A C 1
ATOM 807 O O . ARG A 1 105 ? 1.812 14.586 -1.831 1 93.25 105 ARG A O 1
ATOM 814 N N . ALA A 1 106 ? 2.172 12.367 -1.622 1 92.5 106 ALA A N 1
ATOM 815 C CA . ALA A 1 106 ? 3.607 12.531 -1.398 1 92.5 106 ALA A CA 1
ATOM 816 C C . ALA A 1 106 ? 4.309 13.008 -2.666 1 92.5 106 ALA A C 1
ATOM 818 O O . ALA A 1 106 ? 3.779 12.859 -3.77 1 92.5 106 ALA A O 1
ATOM 819 N N . PRO A 1 107 ? 5.473 13.555 -2.482 1 91.19 107 PRO A N 1
ATOM 820 C CA . PRO A 1 107 ? 6.199 14.016 -3.668 1 91.19 107 PRO A CA 1
ATOM 821 C C . PRO A 1 107 ? 6.48 12.898 -4.664 1 91.19 107 PRO A C 1
ATOM 823 O O . PRO A 1 107 ? 6.621 13.156 -5.863 1 91.19 107 PRO A O 1
ATOM 826 N N . ASP A 1 108 ? 6.582 11.688 -4.188 1 89.81 108 ASP A N 1
ATOM 827 C CA . ASP A 1 108 ? 6.848 10.562 -5.078 1 89.81 108 ASP A CA 1
ATOM 828 C C . ASP A 1 108 ? 5.555 10.031 -5.688 1 89.81 108 ASP A C 1
ATOM 830 O O . ASP A 1 108 ? 5.562 9.023 -6.395 1 89.81 108 ASP A O 1
ATOM 834 N N . GLY A 1 109 ? 4.484 10.609 -5.371 1 91.5 109 GLY A N 1
ATOM 835 C CA . GLY A 1 109 ? 3.223 10.312 -6.039 1 91.5 109 GLY A CA 1
ATOM 836 C C . GLY A 1 109 ? 2.311 9.422 -5.223 1 91.5 109 GLY A C 1
ATOM 837 O O . GLY A 1 109 ? 1.13 9.266 -5.547 1 91.5 109 GLY A O 1
ATOM 838 N N . HIS A 1 110 ? 2.732 8.797 -4.176 1 93.44 110 HIS A N 1
ATOM 839 C CA . HIS A 1 110 ? 1.914 7.887 -3.385 1 93.44 110 HIS A CA 1
ATOM 840 C C . HIS A 1 110 ? 0.928 8.648 -2.508 1 93.44 110 HIS A C 1
ATOM 842 O O . HIS A 1 110 ? 1.236 9.742 -2.025 1 93.44 110 HIS A O 1
ATOM 848 N N . MET A 1 111 ? -0.212 8.008 -2.32 1 92.06 111 MET A N 1
ATOM 849 C CA . MET A 1 111 ? -1.259 8.641 -1.523 1 92.06 111 MET A CA 1
ATOM 850 C C . MET A 1 111 ? -1.132 8.258 -0.053 1 92.06 111 MET A C 1
ATOM 852 O O . MET A 1 111 ? -0.862 7.098 0.269 1 92.06 111 MET A O 1
ATOM 856 N N . LEU A 1 112 ? -1.308 9.297 0.803 1 92.19 112 LEU A N 1
ATOM 857 C CA . LEU A 1 112 ? -1.263 9.125 2.252 1 92.19 112 LEU A CA 1
ATOM 858 C C . LEU A 1 112 ? -2.576 9.562 2.891 1 92.19 112 LEU A C 1
ATOM 860 O O . LEU A 1 112 ? -3.188 10.547 2.459 1 92.19 112 LEU A O 1
ATOM 864 N N . ALA A 1 113 ? -2.984 8.945 3.926 1 88.44 113 ALA A N 1
ATOM 865 C CA . ALA A 1 113 ? -4.035 9.375 4.844 1 88.44 113 ALA A CA 1
ATOM 866 C C . ALA A 1 113 ? -3.479 9.594 6.25 1 88.44 113 ALA A C 1
ATOM 868 O O . ALA A 1 113 ? -2.953 8.664 6.867 1 88.44 113 ALA A O 1
ATOM 869 N N . LEU A 1 114 ? -3.555 10.82 6.703 1 88.06 114 LEU A N 1
ATOM 870 C CA . LEU A 1 114 ? -3.131 11.18 8.055 1 88.06 114 LEU A CA 1
ATOM 871 C C . LEU A 1 114 ? -4.336 11.43 8.953 1 88.06 114 LEU A C 1
ATOM 873 O O . LEU A 1 114 ? -5.309 12.062 8.531 1 88.06 114 LEU A O 1
ATOM 877 N N . TYR A 1 115 ? -4.305 10.914 10.141 1 84.44 115 TYR A N 1
ATOM 878 C CA . TYR A 1 115 ? -5.422 11.164 11.047 1 84.44 115 TYR A CA 1
ATOM 879 C C . TYR A 1 115 ? -4.957 11.18 12.5 1 84.44 115 TYR A C 1
ATOM 881 O O . TYR A 1 115 ? -3.916 10.609 12.828 1 84.44 115 TYR A O 1
ATOM 889 N N . ASN A 1 116 ? -5.492 12 13.242 1 78.94 116 ASN A N 1
ATOM 890 C CA . ASN A 1 116 ? -5.195 12.055 14.672 1 78.94 116 ASN A CA 1
ATOM 891 C C . ASN A 1 116 ? -6.211 11.25 15.484 1 78.94 116 ASN A C 1
ATOM 893 O O . ASN A 1 116 ? -7.301 10.945 14.992 1 78.94 116 ASN A O 1
ATOM 897 N N . LEU A 1 117 ? -5.621 10.492 16.453 1 61.78 117 LEU A N 1
ATOM 898 C CA . LEU A 1 117 ? -6.57 9.852 17.359 1 61.78 117 LEU A CA 1
ATOM 899 C C . LEU A 1 117 ? -7.473 10.883 18.016 1 61.78 117 LEU A C 1
ATOM 901 O O . LEU A 1 117 ? -7.039 12.008 18.297 1 61.78 117 LEU A O 1
ATOM 905 N N . GLU A 1 118 ? -8.773 10.922 17.672 1 50.94 118 GLU A N 1
ATOM 906 C CA . GLU A 1 118 ? -9.625 11.789 18.484 1 50.94 118 GLU A CA 1
ATOM 907 C C . GLU A 1 118 ? -9.195 11.789 19.938 1 50.94 118 GLU A C 1
ATOM 909 O O . GLU A 1 118 ? -9.242 10.758 20.609 1 50.94 118 GLU A O 1
ATOM 914 N N . THR A 1 119 ? -7.914 12.195 20.188 1 44.94 119 THR A N 1
ATOM 915 C CA . THR A 1 119 ? -7.945 12.375 21.625 1 44.94 119 THR A CA 1
ATOM 916 C C . THR A 1 119 ? -9.297 12.914 22.078 1 44.94 119 THR A C 1
ATOM 918 O O . THR A 1 119 ? -10.109 13.344 21.25 1 44.94 119 THR A O 1
ATOM 921 N N . GLY A 1 120 ? -9.234 13.797 23.25 1 39.09 120 GLY A N 1
ATOM 922 C CA . GLY A 1 120 ? -10.242 14.547 23.984 1 39.09 120 GLY A CA 1
ATOM 923 C C . GLY A 1 120 ? -11.164 15.352 23.078 1 39.09 120 GLY A C 1
ATOM 924 O O . GLY A 1 120 ? -11.094 15.242 21.859 1 39.09 120 GLY A O 1
ATOM 925 N N . PRO A 1 121 ? -11.594 16.594 23.547 1 35.97 121 PRO A N 1
ATOM 926 C CA . PRO A 1 121 ? -12.578 17.516 22.969 1 35.97 121 PRO A CA 1
ATOM 927 C C . PRO A 1 121 ? -12.297 17.844 21.516 1 35.97 121 PRO A C 1
ATOM 929 O O . PRO A 1 121 ? -11.156 17.734 21.062 1 35.97 121 PRO A O 1
ATOM 932 N N . ALA A 1 122 ? -13.305 18.078 20.719 1 37.78 122 ALA A N 1
ATOM 933 C CA . ALA A 1 122 ? -13.438 18.594 19.359 1 37.78 122 ALA A CA 1
ATOM 934 C C . ALA A 1 122 ? -12.195 19.391 18.953 1 37.78 122 ALA A C 1
ATOM 936 O O . ALA A 1 122 ? -11.984 20.516 19.422 1 37.78 122 ALA A O 1
ATOM 937 N N . GLN A 1 123 ? -11.008 18.953 19.062 1 37.47 123 GLN A N 1
ATOM 938 C CA . GLN A 1 123 ? -10.047 19.984 18.672 1 37.47 123 GLN A CA 1
ATOM 939 C C . GLN A 1 123 ? -10.461 20.641 17.359 1 37.47 123 GLN A C 1
ATOM 941 O O . GLN A 1 123 ? -10.977 19.984 16.453 1 37.47 123 GLN A O 1
ATOM 946 N N . LYS A 1 124 ? -10.5 21.875 17.297 1 38.03 124 LYS A N 1
ATOM 947 C CA . LYS A 1 124 ? -10.906 22.844 16.281 1 38.03 124 LYS A CA 1
ATOM 948 C C . LYS A 1 124 ? -10.273 22.531 14.938 1 38.03 124 LYS A C 1
ATOM 950 O O . LYS A 1 124 ? -9.062 22.297 14.844 1 38.03 124 LYS A O 1
ATOM 955 N N . SER A 1 125 ? -11 21.984 14.031 1 40.22 125 SER A N 1
ATOM 956 C CA . SER A 1 125 ? -10.734 21.859 12.602 1 40.22 125 SER A CA 1
ATOM 957 C C . SER A 1 125 ? -9.812 22.969 12.109 1 40.22 125 SER A C 1
ATOM 959 O O . SER A 1 125 ? -9.883 24.109 12.594 1 40.22 125 SER A O 1
ATOM 961 N N . VAL A 1 126 ? -8.609 22.766 11.844 1 39.22 126 VAL A N 1
ATOM 962 C CA . VAL A 1 126 ? -7.953 23.859 11.125 1 39.22 126 VAL A CA 1
ATOM 963 C C . VAL A 1 126 ? -8.969 24.578 10.234 1 39.22 126 VAL A C 1
ATOM 965 O O . VAL A 1 126 ? -9.656 23.938 9.438 1 39.22 126 VAL A O 1
ATOM 968 N N . PRO A 1 127 ? -9.273 25.812 10.492 1 38.56 127 PRO A N 1
ATOM 969 C CA . PRO A 1 127 ? -10.266 26.484 9.648 1 38.56 127 PRO A CA 1
ATOM 970 C C . PRO A 1 127 ? -9.992 26.312 8.156 1 38.56 127 PRO A C 1
ATOM 972 O O . PRO A 1 127 ? -8.828 26.312 7.734 1 38.56 127 PRO A O 1
ATOM 975 N N . ALA A 1 128 ? -11 25.875 7.457 1 43.38 128 ALA A N 1
ATOM 976 C CA . ALA A 1 128 ? -10.977 25.766 6 1 43.38 128 ALA A CA 1
ATOM 977 C C . ALA A 1 128 ? -10.117 26.875 5.383 1 43.38 128 ALA A C 1
ATOM 979 O O . ALA A 1 128 ? -9.453 26.656 4.367 1 43.38 128 ALA A O 1
ATOM 980 N N . ASP A 1 129 ? -10.094 27.969 6.031 1 47.56 129 ASP A N 1
ATOM 981 C CA . ASP A 1 129 ? -9.336 29.109 5.512 1 47.56 129 ASP A CA 1
ATOM 982 C C . ASP A 1 129 ? -7.832 28.844 5.594 1 47.56 129 ASP A C 1
ATOM 984 O O . ASP A 1 129 ? -7.074 29.25 4.707 1 47.56 129 ASP A O 1
ATOM 988 N N . THR A 1 130 ? -7.367 28.25 6.602 1 50.16 130 THR A N 1
ATOM 989 C CA . THR A 1 130 ? -5.938 27.984 6.715 1 50.16 130 THR A CA 1
ATOM 990 C C . THR A 1 130 ? -5.496 26.938 5.695 1 50.16 130 THR A C 1
ATOM 992 O O . THR A 1 130 ? -4.426 27.062 5.098 1 50.16 130 THR A O 1
ATOM 995 N N . VAL A 1 131 ? -6.238 26 5.562 1 43.59 131 VAL A N 1
ATOM 996 C CA . VAL A 1 131 ? -5.957 25.031 4.52 1 43.59 131 VAL A CA 1
ATOM 997 C C . VAL A 1 131 ? -5.906 25.719 3.16 1 43.59 131 VAL A C 1
ATOM 999 O O . VAL A 1 131 ? -5.016 25.438 2.352 1 43.59 131 VAL A O 1
ATOM 1002 N N . LYS A 1 132 ? -6.84 26.484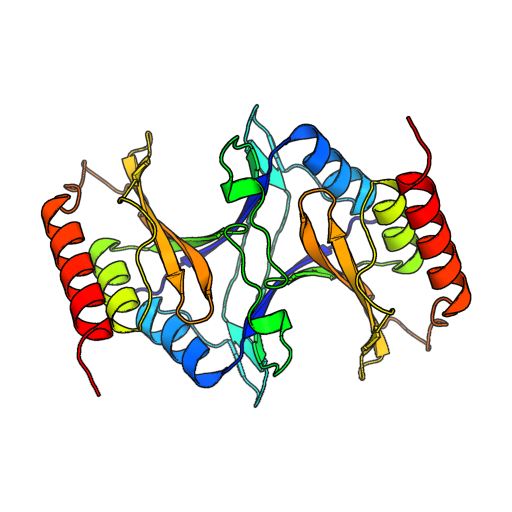 2.865 1 47.69 132 LYS A N 1
ATOM 1003 C CA . LYS A 1 132 ? -6.828 27.281 1.636 1 47.69 132 LYS A CA 1
ATOM 1004 C C . LYS A 1 132 ? -5.539 28.078 1.507 1 47.69 132 LYS A C 1
ATOM 1006 O O . LYS A 1 132 ? -4.965 28.172 0.418 1 47.69 132 LYS A O 1
ATOM 1011 N N . GLU A 1 133 ? -5.086 28.594 2.535 1 52.41 133 GLU A N 1
ATOM 1012 C CA . GLU A 1 133 ? -3.854 29.359 2.5 1 52.41 133 GLU A CA 1
ATOM 1013 C C . GLU A 1 133 ? -2.643 28.469 2.248 1 52.41 133 GLU A C 1
ATOM 1015 O O . GLU A 1 133 ? -1.74 28.828 1.491 1 52.41 133 GLU A O 1
ATOM 1020 N N . LEU A 1 134 ? -2.709 27.391 2.838 1 51.72 134 LEU A N 1
ATOM 1021 C CA . LEU A 1 134 ? -1.583 26.484 2.656 1 51.72 134 LEU A CA 1
ATOM 1022 C C . LEU A 1 134 ? -1.579 25.891 1.248 1 51.72 134 LEU A C 1
ATOM 1024 O O . LEU A 1 134 ? -0.518 25.734 0.64 1 51.72 134 LEU A O 1
ATOM 1028 N N . MET A 1 135 ? -2.773 25.641 0.759 1 50.56 135 MET A N 1
ATOM 1029 C CA . MET A 1 135 ? -2.906 25.25 -0.64 1 50.56 135 MET A CA 1
ATOM 1030 C C . MET A 1 135 ? -2.389 26.344 -1.566 1 50.56 135 MET A C 1
ATOM 1032 O O . MET A 1 135 ? -1.71 26.062 -2.555 1 50.56 135 MET A O 1
ATOM 1036 N N . ALA A 1 136 ? -2.867 27.547 -1.248 1 52.34 136 ALA A N 1
ATOM 1037 C CA . ALA A 1 136 ? -2.424 28.703 -2.025 1 52.34 136 ALA A CA 1
ATOM 1038 C C . ALA A 1 136 ? -0.907 28.859 -1.96 1 52.34 136 ALA A C 1
ATOM 1040 O O . ALA A 1 136 ? -0.261 29.141 -2.969 1 52.34 136 ALA A O 1
ATOM 1041 N N . ALA A 1 137 ? -0.428 28.562 -0.892 1 51.34 137 ALA A N 1
ATOM 1042 C CA . ALA A 1 137 ? 1.02 28.688 -0.746 1 51.34 137 ALA A CA 1
ATOM 1043 C C . ALA A 1 137 ? 1.751 27.578 -1.49 1 51.34 137 ALA A C 1
ATOM 1045 O O . ALA A 1 137 ? 2.77 27.828 -2.141 1 51.34 137 ALA A O 1
ATOM 1046 N N . ALA A 1 138 ? 1.261 26.5 -1.401 1 47.34 138 ALA A N 1
ATOM 1047 C CA . ALA A 1 138 ? 1.847 25.375 -2.137 1 47.34 138 ALA A CA 1
ATOM 1048 C C . ALA A 1 138 ? 1.715 25.578 -3.645 1 47.34 138 ALA A C 1
ATOM 1050 O O . ALA A 1 138 ? 2.65 25.312 -4.398 1 47.34 138 ALA A O 1
ATOM 1051 N N . ALA A 1 139 ? 0.542 26 -4.07 1 45.06 139 ALA A N 1
ATOM 1052 C CA . ALA A 1 139 ? 0.331 26.328 -5.477 1 45.06 139 ALA A CA 1
ATOM 1053 C C . ALA A 1 139 ? 1.257 27.453 -5.918 1 45.06 139 ALA A C 1
ATOM 1055 O O . ALA A 1 139 ? 1.774 27.438 -7.039 1 45.06 139 ALA A O 1
ATOM 1056 N N . ALA A 1 140 ? 1.458 28.391 -5.152 1 51.41 140 ALA A N 1
ATOM 1057 C CA . ALA A 1 140 ? 2.332 29.516 -5.48 1 51.41 140 ALA A CA 1
ATOM 1058 C C . ALA A 1 140 ? 3.785 29.062 -5.605 1 51.41 140 ALA A C 1
ATOM 1060 O O . ALA A 1 140 ? 4.535 29.578 -6.438 1 51.41 140 ALA A O 1
ATOM 1061 N N . LYS A 1 141 ? 4.211 28.188 -4.867 1 45.97 141 LYS A N 1
ATOM 1062 C CA . LYS A 1 141 ? 5.582 27.688 -4.957 1 45.97 141 LYS A CA 1
ATOM 1063 C C . LYS A 1 141 ? 5.785 26.891 -6.234 1 45.97 141 LYS A C 1
ATOM 1065 O O . LYS A 1 141 ? 6.867 26.906 -6.828 1 45.97 141 LYS A O 1
ATOM 1070 N N . ARG A 1 142 ? 4.816 26.203 -6.617 1 44.34 142 ARG A N 1
ATOM 1071 C CA . ARG A 1 142 ? 4.867 25.469 -7.875 1 44.34 142 ARG A CA 1
ATOM 1072 C C . ARG A 1 142 ? 4.891 26.422 -9.07 1 44.34 142 ARG A C 1
ATOM 1074 O O . ARG A 1 142 ? 5.41 26.062 -10.133 1 44.34 142 ARG A O 1
ATOM 1081 N N . ARG A 1 143 ? 4.23 27.453 -9 1 43.16 143 ARG A N 1
ATOM 1082 C CA . ARG A 1 143 ? 4.172 28.469 -10.047 1 43.16 143 ARG A CA 1
ATOM 1083 C C . ARG A 1 143 ? 5.391 29.391 -9.992 1 43.16 143 ARG A C 1
ATOM 1085 O O . ARG A 1 143 ? 5.605 30.203 -10.891 1 43.16 143 ARG A O 1
ATOM 1092 N N . ALA A 1 144 ? 6.086 29.375 -8.922 1 44.38 144 ALA A N 1
ATOM 1093 C CA . ALA A 1 144 ? 7.242 30.266 -8.992 1 44.38 144 ALA A CA 1
ATOM 1094 C C . ALA A 1 144 ? 8.281 29.734 -9.977 1 44.38 144 ALA A C 1
ATOM 1096 O O . ALA A 1 144 ? 8.664 28.578 -9.914 1 44.38 144 ALA A O 1
ATOM 1097 N N . PRO A 1 145 ? 8.477 30.344 -11.062 1 41.5 145 PRO A N 1
ATOM 1098 C CA . PRO A 1 145 ? 9.539 30.094 -12.039 1 41.5 145 PRO A CA 1
ATOM 1099 C C . PRO A 1 145 ? 10.875 29.766 -11.383 1 41.5 145 PRO A C 1
ATOM 1101 O O . PRO A 1 145 ? 11.18 30.266 -10.305 1 41.5 145 PRO A O 1
ATOM 1104 N N . GLU A 1 146 ? 11.445 28.531 -11.664 1 35.25 146 GLU A N 1
ATOM 1105 C CA . GLU A 1 146 ? 12.891 28.688 -11.5 1 35.25 146 GLU A CA 1
ATOM 1106 C C . GLU A 1 146 ? 13.375 30.031 -12.023 1 35.25 146 GLU A C 1
ATOM 1108 O O . GLU A 1 146 ? 12.852 30.531 -13.016 1 35.25 146 GLU A O 1
ATOM 1113 N N . MET B 1 1 ? -4.871 -24.219 2.486 1 49.03 1 MET B N 1
ATOM 1114 C CA . MET B 1 1 ? -3.637 -23.703 1.903 1 49.03 1 MET B CA 1
ATOM 1115 C C . MET B 1 1 ? -2.982 -22.688 2.832 1 49.03 1 MET B C 1
ATOM 1117 O O . MET B 1 1 ? -3.668 -22.016 3.609 1 49.03 1 MET B O 1
ATOM 1121 N N . THR B 1 2 ? -1.771 -23.031 3.057 1 63.59 2 THR B N 1
ATOM 1122 C CA . THR B 1 2 ? -1.11 -22.062 3.92 1 63.59 2 THR B CA 1
ATOM 1123 C C . THR B 1 2 ? -1.168 -20.672 3.305 1 63.59 2 THR B C 1
ATOM 1125 O O . THR B 1 2 ? -0.825 -20.484 2.135 1 63.59 2 THR B O 1
ATOM 1128 N N . GLY B 1 3 ? -2.006 -19.859 3.793 1 77.38 3 GLY B N 1
ATOM 1129 C CA . GLY B 1 3 ? -2.271 -18.516 3.297 1 77.38 3 GLY B CA 1
ATOM 1130 C C . GLY B 1 3 ? -1.015 -17.688 3.131 1 77.38 3 GLY B C 1
ATOM 1131 O O . GLY B 1 3 ? 0.045 -18.047 3.65 1 77.38 3 GLY B O 1
ATOM 1132 N N . ALA B 1 4 ? -1.025 -16.875 2.146 1 83.12 4 ALA B N 1
ATOM 1133 C CA . ALA B 1 4 ? 0.07 -15.93 1.951 1 83.12 4 ALA B CA 1
ATOM 1134 C C . ALA B 1 4 ? 0.385 -15.18 3.244 1 83.12 4 ALA B C 1
ATOM 1136 O O . ALA B 1 4 ? -0.495 -14.984 4.086 1 83.12 4 ALA B O 1
ATOM 1137 N N . LEU B 1 5 ? 1.65 -14.914 3.432 1 79.25 5 LEU B N 1
ATOM 1138 C CA . LEU B 1 5 ? 2.084 -14.102 4.562 1 79.25 5 LEU B CA 1
ATOM 1139 C C . LEU B 1 5 ? 2.311 -12.656 4.137 1 79.25 5 LEU B C 1
ATOM 1141 O O . LEU B 1 5 ? 3.059 -12.391 3.195 1 79.25 5 LEU B O 1
ATOM 1145 N N . TRP B 1 6 ? 1.616 -11.789 4.809 1 82.5 6 TRP B N 1
ATOM 1146 C CA . TRP B 1 6 ? 1.796 -10.359 4.578 1 82.5 6 TRP B CA 1
ATOM 1147 C C . TRP B 1 6 ? 3.211 -9.922 4.941 1 82.5 6 TRP B C 1
ATOM 1149 O O . TRP B 1 6 ? 3.701 -10.227 6.031 1 82.5 6 TRP B O 1
ATOM 1159 N N . ARG B 1 7 ? 3.891 -9.125 4.016 1 78.5 7 ARG B N 1
ATOM 1160 C CA . ARG B 1 7 ? 5.254 -8.68 4.281 1 78.5 7 ARG B CA 1
ATOM 1161 C C . ARG B 1 7 ? 5.359 -7.164 4.219 1 78.5 7 ARG B C 1
ATOM 1163 O O . ARG B 1 7 ? 6.375 -6.5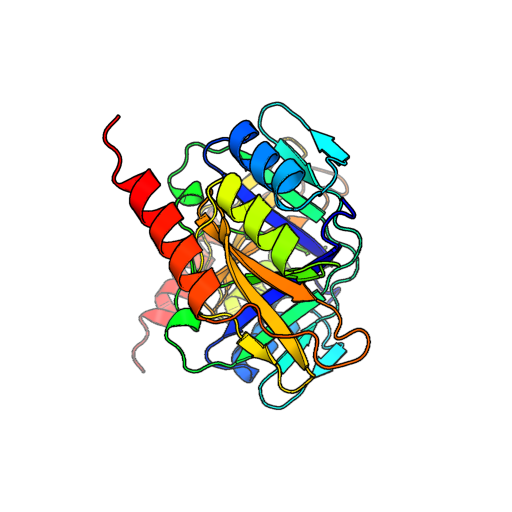9 4.621 1 78.5 7 ARG B O 1
ATOM 1170 N N . GLY B 1 8 ? 4.332 -6.508 3.752 1 86.56 8 GLY B N 1
ATOM 1171 C CA . GLY B 1 8 ? 4.336 -5.055 3.742 1 86.56 8 GLY B CA 1
ATOM 1172 C C . GLY B 1 8 ? 4.105 -4.465 2.361 1 86.56 8 GLY B C 1
ATOM 1173 O O . GLY B 1 8 ? 3.43 -5.07 1.528 1 86.56 8 GLY B O 1
ATOM 1174 N N . VAL B 1 9 ? 4.59 -3.199 2.195 1 89.88 9 VAL B N 1
ATOM 1175 C CA . VAL B 1 9 ? 4.406 -2.492 0.932 1 89.88 9 VAL B CA 1
ATOM 1176 C C . VAL B 1 9 ? 5.754 -1.992 0.419 1 89.88 9 VAL B C 1
ATOM 1178 O O . VAL B 1 9 ? 6.609 -1.572 1.205 1 89.88 9 VAL B O 1
ATOM 1181 N N . LEU B 1 10 ? 5.934 -2.145 -0.83 1 87.19 10 LEU B N 1
ATOM 1182 C CA . LEU B 1 10 ? 7.102 -1.617 -1.526 1 87.19 10 LEU B CA 1
ATOM 1183 C C . LEU B 1 10 ? 6.719 -0.44 -2.418 1 87.19 10 LEU B C 1
ATOM 1185 O O . LEU B 1 10 ? 5.906 -0.588 -3.332 1 87.19 10 LEU B O 1
ATOM 1189 N N . LEU B 1 11 ? 7.23 0.675 -2.115 1 90.62 11 LEU B N 1
ATOM 1190 C CA . LEU B 1 11 ? 7.086 1.853 -2.965 1 90.62 11 LEU B CA 1
ATOM 1191 C C . LEU B 1 11 ? 8.203 1.922 -3.996 1 90.62 11 LEU B C 1
ATOM 1193 O O . LEU B 1 11 ? 9.383 1.905 -3.639 1 90.62 11 LEU B O 1
ATOM 1197 N N . LEU B 1 12 ? 7.809 1.968 -5.215 1 88.81 12 LEU B N 1
ATOM 1198 C CA . LEU B 1 12 ? 8.781 2.275 -6.258 1 88.81 12 LEU B CA 1
ATOM 1199 C C . LEU B 1 12 ? 8.945 3.783 -6.418 1 88.81 12 LEU B C 1
ATOM 1201 O O . LEU B 1 12 ? 7.965 4.504 -6.602 1 88.81 12 LEU B O 1
ATOM 1205 N N . VAL B 1 13 ? 10.227 4.238 -6.355 1 91.12 13 VAL B N 1
ATOM 1206 C CA . VAL B 1 13 ? 10.477 5.676 -6.371 1 91.12 13 VAL B CA 1
ATOM 1207 C C . VAL B 1 13 ? 11.555 6.004 -7.398 1 91.12 13 VAL B C 1
ATOM 1209 O O . VAL B 1 13 ? 12.406 5.164 -7.703 1 91.12 13 VAL B O 1
ATOM 1212 N N . SER B 1 14 ? 11.492 7.195 -7.914 1 89.94 14 SER B N 1
ATOM 1213 C CA . SER B 1 14 ? 12.453 7.617 -8.93 1 89.94 14 SER B CA 1
ATOM 1214 C C . SER B 1 14 ? 13.734 8.141 -8.289 1 89.94 14 SER B C 1
ATOM 1216 O O . SER B 1 14 ? 14.781 8.188 -8.93 1 89.94 14 SER B O 1
ATOM 1218 N N . ASN B 1 15 ? 13.656 8.578 -7.051 1 90.75 15 ASN B N 1
ATOM 1219 C CA . ASN B 1 15 ? 14.773 9.117 -6.281 1 90.75 15 ASN B CA 1
ATOM 1220 C C . ASN B 1 15 ? 14.656 8.758 -4.805 1 90.75 15 ASN B C 1
ATOM 1222 O O . ASN B 1 15 ? 13.844 9.336 -4.082 1 90.75 15 ASN B O 1
ATOM 1226 N N . LEU B 1 16 ? 15.555 7.879 -4.379 1 92.31 16 LEU B N 1
ATOM 1227 C CA . LEU B 1 16 ? 15.461 7.348 -3.025 1 92.31 16 LEU B CA 1
ATOM 1228 C C . LEU B 1 16 ? 15.734 8.43 -1.992 1 92.31 16 LEU B C 1
ATOM 1230 O O . LEU B 1 16 ? 15.008 8.555 -1.003 1 92.31 16 LEU B O 1
ATOM 1234 N N . GLU B 1 17 ? 16.703 9.203 -2.195 1 91.75 17 GLU B N 1
ATOM 1235 C CA . GLU B 1 17 ? 17.094 10.234 -1.233 1 91.75 17 GLU B CA 1
ATOM 1236 C C . GLU B 1 17 ? 15.969 11.234 -1.011 1 91.75 17 GLU B C 1
ATOM 1238 O O . GLU B 1 17 ? 15.656 11.586 0.13 1 91.75 17 GLU B O 1
ATOM 1243 N N . ARG B 1 18 ? 15.391 11.648 -2.094 1 92 18 ARG B N 1
ATOM 1244 C CA . ARG B 1 18 ? 14.305 12.617 -1.995 1 92 18 ARG B CA 1
ATOM 1245 C C . ARG B 1 18 ? 13.109 12.016 -1.251 1 92 18 ARG B C 1
ATOM 1247 O O . ARG B 1 18 ? 12.492 12.688 -0.417 1 92 18 ARG B O 1
ATOM 1254 N N . SER B 1 19 ? 12.82 10.82 -1.59 1 92.62 19 SER B N 1
ATOM 1255 C CA . SER B 1 19 ? 11.703 10.164 -0.914 1 92.62 19 SER B CA 1
ATOM 1256 C C . SER B 1 19 ? 12 9.969 0.57 1 92.62 19 SER B C 1
ATOM 1258 O O . SER B 1 19 ? 11.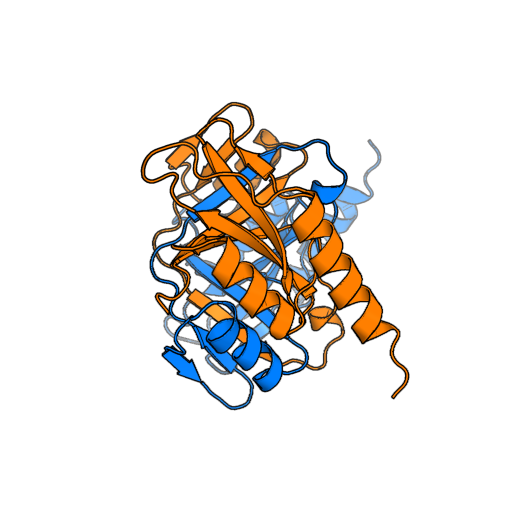133 10.211 1.416 1 92.62 19 SER B O 1
ATOM 1260 N N . LEU B 1 20 ? 13.164 9.562 0.865 1 92 20 LEU B N 1
ATOM 1261 C CA . LEU B 1 20 ? 13.531 9.367 2.264 1 92 20 LEU B CA 1
ATOM 1262 C C . LEU B 1 20 ? 13.438 10.68 3.037 1 92 20 LEU B C 1
ATOM 1264 O O . LEU B 1 20 ? 13.008 10.695 4.195 1 92 20 LEU B O 1
ATOM 1268 N N . GLU B 1 21 ? 13.836 11.742 2.432 1 91.94 21 GLU B N 1
ATOM 1269 C CA . GLU B 1 21 ? 13.734 13.055 3.07 1 91.94 21 GLU B CA 1
ATOM 1270 C C . GLU B 1 21 ? 12.289 13.367 3.445 1 91.94 21 GLU B C 1
ATOM 1272 O O . GLU B 1 21 ? 12.016 13.82 4.562 1 91.94 21 GLU B O 1
ATOM 1277 N N . PHE B 1 22 ? 11.438 13.102 2.562 1 92.19 22 PHE B N 1
ATOM 1278 C CA . PHE B 1 22 ? 10.023 13.359 2.834 1 92.19 22 PHE B CA 1
ATOM 1279 C C . PHE B 1 22 ? 9.531 12.5 3.996 1 92.19 22 PHE B C 1
ATOM 1281 O O . PHE B 1 22 ? 8.914 13.016 4.934 1 92.19 22 PHE B O 1
ATOM 1288 N N . TYR B 1 23 ? 9.805 11.211 3.984 1 92.12 23 TYR B N 1
ATOM 1289 C CA . TYR B 1 23 ? 9.211 10.305 4.961 1 92.12 23 TYR B CA 1
ATOM 1290 C C . TYR B 1 23 ? 9.859 10.477 6.328 1 92.12 23 TYR B C 1
ATOM 1292 O O . TYR B 1 23 ? 9.211 10.258 7.359 1 92.12 23 TYR B O 1
ATOM 1300 N N . THR B 1 24 ? 11.086 10.922 6.34 1 91.12 24 THR B N 1
ATOM 1301 C CA . THR B 1 24 ? 11.742 11.117 7.625 1 91.12 24 THR B CA 1
ATOM 1302 C C . THR B 1 24 ? 11.469 12.516 8.164 1 91.12 24 THR B C 1
ATOM 1304 O O . THR B 1 24 ? 11.047 12.672 9.312 1 91.12 24 THR B O 1
ATOM 1307 N N . GLN B 1 25 ? 11.555 13.531 7.352 1 88.94 25 GLN B N 1
ATOM 1308 C CA . GLN B 1 25 ? 11.383 14.906 7.816 1 88.94 25 GLN B CA 1
ATOM 1309 C C . GLN B 1 25 ? 9.914 15.305 7.828 1 88.94 25 GLN B C 1
ATOM 1311 O O . GLN B 1 25 ? 9.484 16.078 8.695 1 88.94 25 GLN B O 1
ATOM 1316 N N . GLY B 1 26 ? 9.172 14.883 6.859 1 87.5 26 GLY B N 1
ATOM 1317 C CA . GLY B 1 26 ? 7.762 15.227 6.777 1 87.5 26 GLY B CA 1
ATOM 1318 C C . GLY B 1 26 ? 6.902 14.422 7.738 1 87.5 26 GLY B C 1
ATOM 1319 O O . GLY B 1 26 ? 6.074 14.992 8.461 1 87.5 26 GLY B O 1
ATOM 1320 N N . LEU B 1 27 ? 7.164 13.078 7.82 1 89.5 27 LEU B N 1
ATOM 1321 C CA . LEU B 1 27 ? 6.305 12.203 8.602 1 89.5 27 LEU B CA 1
ATOM 1322 C C . LEU B 1 27 ? 7 11.758 9.891 1 89.5 27 LEU B C 1
ATOM 1324 O O . LEU B 1 27 ? 6.367 11.188 10.781 1 89.5 27 LEU B O 1
ATOM 1328 N N . GLY B 1 28 ? 8.258 11.938 9.984 1 88.44 28 GLY B N 1
ATOM 1329 C CA . GLY B 1 28 ? 8.992 11.578 11.188 1 88.44 28 GLY B CA 1
ATOM 1330 C C . GLY B 1 28 ? 9.273 10.094 11.289 1 88.44 28 GLY B C 1
ATOM 1331 O O . GLY B 1 28 ? 9.438 9.562 12.391 1 88.44 28 GLY B O 1
ATOM 1332 N N . LEU B 1 29 ? 9.305 9.367 10.203 1 87.25 29 LEU B N 1
ATOM 1333 C CA . LEU B 1 29 ? 9.594 7.941 10.242 1 87.25 29 LEU B CA 1
ATOM 1334 C C . LEU B 1 29 ? 11.086 7.691 10.375 1 87.25 29 LEU B C 1
ATOM 1336 O O . LEU B 1 29 ? 11.898 8.523 9.961 1 87.25 29 LEU B O 1
ATOM 1340 N N . ARG B 1 30 ? 11.375 6.523 10.945 1 88.19 30 ARG B N 1
ATOM 1341 C CA . ARG B 1 30 ? 12.773 6.145 11.125 1 88.19 30 ARG B CA 1
ATOM 1342 C C . ARG B 1 30 ? 13.211 5.156 10.047 1 88.19 30 ARG B C 1
ATOM 1344 O O . ARG B 1 30 ? 12.461 4.238 9.695 1 88.19 30 ARG B O 1
ATOM 1351 N N . VAL B 1 31 ? 14.508 5.352 9.586 1 88.75 31 VAL B N 1
ATOM 1352 C CA . VAL B 1 31 ? 15.102 4.418 8.633 1 88.75 31 VAL B CA 1
ATOM 1353 C C . VAL B 1 31 ? 15.688 3.225 9.391 1 88.75 31 VAL B C 1
ATOM 1355 O O . VAL B 1 31 ? 16.562 3.389 10.234 1 88.75 31 VAL B O 1
ATOM 1358 N N . ALA B 1 32 ? 15.156 2.082 9.102 1 87.81 32 ALA B N 1
ATOM 1359 C CA . ALA B 1 32 ? 15.664 0.864 9.727 1 87.81 32 ALA B CA 1
ATOM 1360 C C . ALA B 1 32 ? 16.906 0.353 9.008 1 87.81 32 ALA B C 1
ATOM 1362 O O . ALA B 1 32 ? 17.859 -0.109 9.648 1 87.81 32 ALA B O 1
ATOM 1363 N N . GLN B 1 33 ? 16.875 0.329 7.703 1 87.81 33 GLN B N 1
ATOM 1364 C CA . GLN B 1 33 ? 17.969 -0.112 6.836 1 87.81 33 GLN B CA 1
ATOM 1365 C C . GLN B 1 33 ? 17.984 0.692 5.539 1 87.81 33 GLN B C 1
ATOM 1367 O O . GLN B 1 33 ? 16.938 1.127 5.051 1 87.81 33 GLN B O 1
ATOM 1372 N N . ARG B 1 34 ? 19.172 0.944 5.043 1 88.5 34 ARG B N 1
ATOM 1373 C CA . ARG B 1 34 ? 19.312 1.701 3.803 1 88.5 34 ARG B CA 1
ATOM 1374 C C . ARG B 1 34 ? 20.516 1.215 2.996 1 88.5 34 ARG B C 1
ATOM 1376 O O . ARG B 1 34 ? 21.578 0.941 3.559 1 88.5 34 ARG B O 1
ATOM 1383 N N . THR B 1 35 ? 20.203 1.016 1.731 1 87.44 35 THR B N 1
ATOM 1384 C CA . THR B 1 35 ? 21.266 0.815 0.745 1 87.44 35 THR B CA 1
ATOM 1385 C C . THR B 1 35 ? 21.234 1.922 -0.305 1 87.44 35 THR B C 1
ATOM 1387 O O . THR B 1 35 ? 20.609 2.961 -0.105 1 87.44 35 THR B O 1
ATOM 1390 N N . GLU B 1 36 ? 21.969 1.766 -1.314 1 86.56 36 GLU B N 1
ATOM 1391 C CA . GLU B 1 36 ? 22.047 2.791 -2.352 1 86.56 36 GLU B CA 1
ATOM 1392 C C . GLU B 1 36 ? 20.703 2.957 -3.055 1 86.56 36 GLU B C 1
ATOM 1394 O O . GLU B 1 36 ? 20.281 4.078 -3.369 1 86.56 36 GLU B O 1
ATOM 1399 N N . GLN B 1 37 ? 20.016 1.867 -3.301 1 88.06 37 GLN B N 1
ATOM 1400 C CA . GLN B 1 37 ? 18.781 1.954 -4.094 1 88.06 37 GLN B CA 1
ATOM 1401 C C . GLN B 1 37 ? 17.594 1.417 -3.318 1 88.06 37 GLN B C 1
ATOM 1403 O O . GLN B 1 37 ? 16.516 1.212 -3.889 1 88.06 37 GLN B O 1
ATOM 1408 N N . TRP B 1 38 ? 17.797 1.105 -2.039 1 86.81 38 TRP B N 1
ATOM 1409 C CA . TRP B 1 38 ? 16.734 0.482 -1.261 1 86.81 38 TRP B CA 1
ATOM 1410 C C . TRP B 1 38 ? 16.781 0.941 0.192 1 86.81 38 TRP B C 1
ATOM 1412 O O . TRP B 1 38 ? 17.859 1.158 0.747 1 86.81 38 TRP B O 1
ATOM 1422 N N . ALA B 1 39 ? 15.578 1.141 0.825 1 89.44 39 ALA B N 1
ATOM 1423 C CA . ALA B 1 39 ? 15.492 1.447 2.25 1 89.44 39 ALA B CA 1
ATOM 1424 C C . ALA B 1 39 ? 14.258 0.806 2.875 1 89.44 39 ALA B C 1
ATOM 1426 O O . ALA B 1 39 ? 13.234 0.641 2.209 1 89.44 39 ALA B O 1
ATOM 1427 N N . ALA B 1 40 ? 14.414 0.405 4.066 1 87.44 40 ALA B N 1
ATOM 1428 C CA . ALA B 1 40 ? 13.297 -0.03 4.898 1 87.44 40 ALA B CA 1
ATOM 1429 C C . ALA B 1 40 ? 13.023 0.974 6.016 1 87.44 40 ALA B C 1
ATOM 1431 O O . ALA B 1 40 ? 13.945 1.388 6.727 1 87.44 40 ALA B O 1
ATOM 1432 N N . LEU B 1 41 ? 11.766 1.461 6.051 1 87.31 41 LEU B N 1
ATOM 1433 C CA . LEU B 1 41 ? 11.32 2.332 7.137 1 87.31 41 LEU B CA 1
ATOM 1434 C C . LEU B 1 41 ? 10.633 1.528 8.234 1 87.31 41 LEU B C 1
ATOM 1436 O O . LEU B 1 41 ? 9.93 0.561 7.949 1 87.31 41 LEU B O 1
ATOM 1440 N N . ASP B 1 42 ? 10.812 1.884 9.438 1 77.94 42 ASP B N 1
ATOM 1441 C CA . ASP B 1 42 ? 10.18 1.199 10.562 1 77.94 42 ASP B CA 1
ATOM 1442 C C . ASP B 1 42 ? 8.656 1.259 10.453 1 77.94 42 ASP B C 1
ATOM 1444 O O . ASP B 1 42 ? 8.07 2.338 10.516 1 77.94 42 ASP B O 1
ATOM 1448 N N . ALA B 1 43 ? 8.062 0.258 10.195 1 72.25 43 ALA B N 1
ATOM 1449 C CA . ALA B 1 43 ? 6.613 0.113 10.086 1 72.25 43 ALA B CA 1
ATOM 1450 C C . ALA B 1 43 ? 6.141 -1.167 10.773 1 72.25 43 ALA B C 1
ATOM 1452 O O . ALA B 1 43 ? 5.711 -2.111 10.109 1 72.25 43 ALA B O 1
ATOM 1453 N N . PRO B 1 44 ? 6.312 -1.027 12.211 1 65.75 44 PRO B N 1
ATOM 1454 C CA . PRO B 1 44 ? 5.91 -2.211 12.977 1 65.75 44 PRO B CA 1
ATOM 1455 C C . PRO B 1 44 ? 4.395 -2.344 13.109 1 65.75 44 PRO B C 1
ATOM 1457 O O . PRO B 1 44 ? 3.701 -1.349 13.336 1 65.75 44 PRO B O 1
ATOM 1460 N N . ASN B 1 45 ? 3.828 -3.234 12.414 1 65.5 45 ASN B N 1
ATOM 1461 C CA . ASN B 1 45 ? 2.412 -3.48 12.664 1 65.5 45 ASN B CA 1
ATOM 1462 C C . ASN B 1 45 ? 1.532 -2.748 11.656 1 65.5 45 ASN B C 1
ATOM 1464 O O . ASN B 1 45 ? 1.904 -1.683 11.156 1 65.5 45 ASN B O 1
ATOM 1468 N N . GLY B 1 46 ? 0.77 -3.393 10.898 1 67.69 46 GLY B N 1
ATOM 1469 C CA . GLY B 1 46 ? -0.189 -2.723 10.031 1 67.69 46 GLY B CA 1
ATOM 1470 C C . GLY B 1 46 ? -1.321 -3.627 9.586 1 67.69 46 GLY B C 1
ATOM 1471 O O . GLY B 1 46 ? -1.25 -4.848 9.75 1 67.69 46 GLY B O 1
ATOM 1472 N N . LEU B 1 47 ? -2.297 -2.867 9.25 1 73.25 47 LEU B N 1
ATOM 1473 C CA . LEU B 1 47 ? -3.488 -3.537 8.734 1 73.25 47 LEU B CA 1
ATOM 1474 C C . LEU B 1 47 ? -3.586 -3.393 7.223 1 73.25 47 LEU B C 1
ATOM 1476 O O . LEU B 1 47 ? -3.062 -2.434 6.652 1 73.25 47 LEU B O 1
ATOM 1480 N N . LEU B 1 48 ? -4.07 -4.426 6.691 1 84.12 48 LEU B N 1
ATOM 1481 C CA . LEU B 1 48 ? -4.578 -4.348 5.324 1 84.12 48 LEU B CA 1
ATOM 1482 C C . LEU B 1 48 ? -6.098 -4.223 5.32 1 84.12 48 LEU B C 1
ATOM 1484 O O . LEU B 1 48 ? -6.805 -5.156 5.707 1 84.12 48 LEU B O 1
ATOM 1488 N N . GLU B 1 49 ? -6.547 -3.049 4.906 1 84.31 49 GLU B N 1
ATOM 1489 C CA . GLU B 1 49 ? -7.98 -2.764 4.938 1 84.31 49 GLU B CA 1
ATOM 1490 C C . GLU B 1 49 ? -8.531 -2.545 3.533 1 84.31 49 GLU B C 1
ATOM 1492 O O . GLU B 1 49 ? -7.812 -2.088 2.643 1 84.31 49 GLU B O 1
ATOM 1497 N N . LEU B 1 50 ? -9.742 -2.963 3.391 1 84.19 50 LEU B N 1
ATOM 1498 C CA . LEU B 1 50 ? -10.516 -2.715 2.176 1 84.19 50 LEU B CA 1
ATOM 1499 C C . LEU B 1 50 ? -11.727 -1.835 2.467 1 84.19 50 LEU B C 1
ATOM 1501 O O . LEU B 1 50 ? -12.414 -2.031 3.471 1 84.19 50 LEU B O 1
ATOM 1505 N N . HIS B 1 51 ? -11.961 -0.818 1.678 1 82.69 51 HIS B N 1
ATOM 1506 C CA . HIS B 1 51 ? -13.133 0.051 1.768 1 82.69 51 HIS B CA 1
ATOM 1507 C C . HIS B 1 51 ? -13.82 0.183 0.416 1 82.69 51 HIS B C 1
ATOM 1509 O O . HIS B 1 51 ? -13.227 0.673 -0.547 1 82.69 51 HIS B O 1
ATOM 1515 N N . GLU B 1 52 ? -15.039 -0.265 0.445 1 86.94 52 GLU B N 1
ATOM 1516 C CA . GLU B 1 52 ? -15.828 -0.141 -0.774 1 86.94 52 GLU B CA 1
ATOM 1517 C C . GLU B 1 52 ? -16.297 1.298 -0.988 1 86.94 52 GLU B C 1
ATOM 1519 O O . GLU B 1 52 ? -16.797 1.937 -0.062 1 86.94 52 GLU B O 1
ATOM 1524 N N . THR B 1 53 ? -16.031 1.783 -2.123 1 82.19 53 THR B N 1
ATOM 1525 C CA . THR B 1 53 ? -16.484 3.125 -2.471 1 82.19 53 THR B CA 1
ATOM 1526 C C . THR B 1 53 ? -16.891 3.193 -3.939 1 82.19 53 THR B C 1
ATOM 1528 O O . THR B 1 53 ? -16.375 2.438 -4.77 1 82.19 53 THR B O 1
ATOM 1531 N N . ASP B 1 54 ? -17.766 4.039 -4.23 1 77 54 ASP B N 1
ATOM 1532 C CA . ASP B 1 54 ? -18.234 4.23 -5.598 1 77 54 ASP B CA 1
ATOM 1533 C C . ASP B 1 54 ? -17.516 5.383 -6.277 1 77 54 ASP B C 1
ATOM 1535 O O . ASP B 1 54 ? -17.781 5.695 -7.441 1 77 54 ASP B O 1
ATOM 1539 N N . THR B 1 55 ? -16.578 5.832 -5.555 1 74.56 55 THR B N 1
ATOM 1540 C CA . THR B 1 55 ? -15.867 6.957 -6.145 1 74.56 55 THR B CA 1
ATOM 1541 C C . THR B 1 55 ? -14.898 6.48 -7.223 1 74.56 55 THR B C 1
ATOM 1543 O O . THR B 1 55 ? -14.484 5.316 -7.219 1 74.56 55 THR B O 1
ATOM 1546 N N . LEU B 1 56 ? -14.523 7.352 -8.164 1 76.31 56 LEU B N 1
ATOM 1547 C CA . LEU B 1 56 ? -13.547 7.043 -9.203 1 76.31 56 LEU B CA 1
ATOM 1548 C C . LEU B 1 56 ? -12.188 6.703 -8.586 1 76.31 56 LEU B C 1
ATOM 1550 O O . LEU B 1 56 ? -11.367 6.035 -9.219 1 76.31 56 LEU B O 1
ATOM 1554 N N . ALA B 1 57 ? -12.102 7.129 -7.344 1 73.88 57 ALA B N 1
ATOM 1555 C CA . ALA B 1 57 ? -10.828 6.938 -6.652 1 73.88 57 ALA B CA 1
ATOM 1556 C C . ALA B 1 57 ? -10.492 5.453 -6.527 1 73.88 57 ALA B C 1
ATOM 1558 O O . ALA B 1 57 ? -9.32 5.066 -6.605 1 73.88 57 ALA B O 1
ATOM 1559 N N . CYS B 1 58 ? -11.523 4.645 -6.48 1 73.56 58 CYS B N 1
ATOM 1560 C CA . CYS B 1 58 ? -11.297 3.215 -6.293 1 73.56 58 CYS B CA 1
ATOM 1561 C C . CYS B 1 58 ? -10.75 2.58 -7.566 1 73.56 58 CYS B C 1
ATOM 1563 O O . CYS B 1 58 ? -10.117 1.522 -7.516 1 73.56 58 CYS B O 1
ATOM 1565 N N . SER B 1 59 ? -10.922 3.258 -8.57 1 74.81 59 SER B N 1
ATOM 1566 C CA . SER B 1 59 ? -10.492 2.693 -9.844 1 74.81 59 SER B CA 1
ATOM 1567 C C . SER B 1 59 ? -9.117 3.223 -10.25 1 74.81 59 SER B C 1
ATOM 1569 O O . SER B 1 59 ? -8.531 2.762 -11.234 1 74.81 59 SER B O 1
ATOM 1571 N N . LEU B 1 60 ? -8.625 4.125 -9.523 1 85.62 60 LEU B N 1
ATOM 1572 C CA . LEU B 1 60 ? -7.34 4.719 -9.875 1 85.62 60 LEU B CA 1
ATOM 1573 C C . LEU B 1 60 ? -6.203 4.027 -9.125 1 85.62 60 LEU B C 1
ATOM 1575 O O . LEU B 1 60 ? -5.668 4.57 -8.156 1 85.62 60 LEU B O 1
ATOM 1579 N N . THR B 1 61 ? -5.984 2.902 -9.711 1 88.31 61 THR B N 1
ATOM 1580 C CA . THR B 1 61 ? -4.836 2.156 -9.211 1 88.31 61 THR B CA 1
ATOM 1581 C C . THR B 1 61 ? -3.639 2.314 -10.141 1 88.31 61 THR B C 1
ATOM 1583 O O . THR B 1 61 ? -3.807 2.553 -11.344 1 88.31 61 THR B O 1
ATOM 1586 N N . GLY B 1 62 ? -2.428 2.389 -9.531 1 89.5 62 GLY B N 1
ATOM 1587 C CA . GLY B 1 62 ? -1.198 2.443 -10.312 1 89.5 62 GLY B CA 1
ATOM 1588 C C . GLY B 1 62 ? -0.368 1.178 -10.203 1 89.5 62 GLY B C 1
ATOM 1589 O O . GLY B 1 62 ? -0.882 0.122 -9.82 1 89.5 62 GLY B O 1
ATOM 1590 N N . TYR B 1 63 ? 0.895 1.284 -10.719 1 88.12 63 TYR B N 1
ATOM 1591 C CA . TYR B 1 63 ? 1.831 0.174 -10.578 1 88.12 63 TYR B CA 1
ATOM 1592 C C . TYR B 1 63 ? 2.447 0.155 -9.188 1 88.12 63 TYR B C 1
ATOM 1594 O O . TYR B 1 63 ? 2.627 -0.912 -8.594 1 88.12 63 TYR B O 1
ATOM 1602 N N . SER B 1 64 ? 2.803 1.297 -8.758 1 89.12 64 SER B N 1
ATOM 1603 C CA . SER B 1 64 ? 3.258 1.467 -7.379 1 89.12 64 SER B CA 1
ATOM 1604 C C . SER B 1 64 ? 2.141 1.995 -6.488 1 89.12 64 SER B C 1
ATOM 1606 O O . SER B 1 64 ? 1.374 2.869 -6.895 1 89.12 64 SER B O 1
ATOM 1608 N N . PRO B 1 65 ? 2.092 1.413 -5.211 1 92.5 65 PRO B N 1
ATOM 1609 C CA . PRO B 1 65 ? 2.988 0.458 -4.559 1 92.5 65 PRO B CA 1
ATOM 1610 C C . PRO B 1 65 ? 2.66 -0.993 -4.902 1 92.5 65 PRO B C 1
ATOM 1612 O O . PRO B 1 65 ? 1.627 -1.266 -5.52 1 92.5 65 PRO B O 1
ATOM 1615 N N . LEU B 1 66 ? 3.625 -1.875 -4.527 1 89.38 66 LEU B N 1
ATOM 1616 C CA . LEU B 1 66 ? 3.402 -3.316 -4.566 1 89.38 66 LEU B CA 1
ATOM 1617 C C . LEU B 1 66 ? 3.098 -3.855 -3.174 1 89.38 66 LEU B C 1
ATOM 1619 O O . LEU B 1 66 ? 3.875 -3.648 -2.238 1 89.38 66 LEU B O 1
ATOM 1623 N N . LEU B 1 67 ? 1.878 -4.516 -3.061 1 90.56 67 LEU B N 1
ATOM 1624 C CA . LEU B 1 67 ? 1.629 -5.289 -1.849 1 90.56 67 LEU B CA 1
ATOM 1625 C C . LEU B 1 67 ? 2.439 -6.582 -1.854 1 90.56 67 LEU B C 1
ATOM 1627 O O . LEU B 1 67 ? 2.311 -7.395 -2.771 1 90.56 67 LEU B O 1
ATOM 1631 N N . ARG B 1 68 ? 3.25 -6.828 -0.837 1 85.69 68 ARG B N 1
ATOM 1632 C CA . ARG B 1 68 ? 4.203 -7.934 -0.835 1 85.69 68 ARG B CA 1
ATOM 1633 C C . ARG B 1 68 ? 3.701 -9.086 0.03 1 85.69 68 ARG B C 1
ATOM 1635 O O . ARG B 1 68 ? 3.352 -8.891 1.195 1 85.69 68 ARG B O 1
ATOM 1642 N N . PHE B 1 69 ? 3.738 -10.281 -0.582 1 86.44 69 PHE B N 1
ATOM 1643 C CA . PHE B 1 69 ? 3.316 -11.484 0.127 1 86.44 69 PHE B CA 1
ATOM 1644 C C . PHE B 1 69 ? 4.332 -12.602 -0.058 1 86.44 69 PHE B C 1
ATOM 1646 O O . PHE B 1 69 ? 4.812 -12.836 -1.17 1 86.44 69 PHE B O 1
ATOM 1653 N N . GLN B 1 70 ? 4.703 -13.234 1.017 1 83.94 70 GLN B N 1
ATOM 1654 C CA . GLN B 1 70 ? 5.453 -14.477 0.965 1 83.94 70 GLN B CA 1
ATOM 1655 C C . GLN B 1 70 ? 4.52 -15.688 0.913 1 83.94 70 GLN B C 1
ATOM 1657 O O . GLN B 1 70 ? 3.52 -15.734 1.634 1 83.94 70 GLN B O 1
ATOM 1662 N N . VAL B 1 71 ? 4.848 -16.562 -0.012 1 86 71 VAL B N 1
ATOM 1663 C CA . VAL B 1 71 ? 3.973 -17.734 -0.175 1 86 71 VAL B CA 1
ATOM 1664 C C . VAL B 1 71 ? 4.801 -19.016 -0.119 1 86 71 VAL B C 1
ATOM 1666 O O . VAL B 1 71 ? 5.996 -19 -0.417 1 86 71 VAL B O 1
ATOM 1669 N N . HIS B 1 72 ? 4.258 -20.078 0.347 1 81.19 72 HIS B N 1
ATOM 1670 C CA . HIS B 1 72 ? 4.941 -21.359 0.456 1 81.19 72 HIS B CA 1
ATOM 1671 C C . HIS B 1 72 ? 5.125 -22 -0.914 1 81.19 72 HIS B C 1
ATOM 1673 O O . HIS B 1 72 ? 6.215 -22.484 -1.233 1 81.19 72 HIS B O 1
ATOM 1679 N N . ASP B 1 73 ? 4.133 -22.062 -1.663 1 80.38 73 ASP B N 1
ATOM 1680 C CA . ASP B 1 73 ? 4.129 -22.609 -3.016 1 80.38 73 ASP B CA 1
ATOM 1681 C C . ASP B 1 73 ? 3.725 -21.547 -4.039 1 80.38 73 ASP B C 1
ATOM 1683 O O . ASP B 1 73 ? 2.535 -21.297 -4.242 1 80.38 73 ASP B O 1
ATOM 1687 N N . LEU B 1 74 ? 4.715 -21.047 -4.652 1 85.31 74 LEU B N 1
ATOM 1688 C CA . LEU B 1 74 ? 4.492 -19.938 -5.566 1 85.31 74 LEU B CA 1
ATOM 1689 C C . LEU B 1 74 ? 3.607 -20.359 -6.734 1 85.31 74 LEU B C 1
ATOM 1691 O O . LEU B 1 74 ? 2.639 -19.672 -7.066 1 85.31 74 LEU B O 1
ATOM 1695 N N . ASP B 1 75 ? 3.914 -21.484 -7.273 1 82.38 75 ASP B N 1
ATOM 1696 C CA . ASP B 1 75 ? 3.162 -21.953 -8.438 1 82.38 75 ASP B CA 1
ATOM 1697 C C . ASP B 1 75 ? 1.689 -22.156 -8.086 1 82.38 75 ASP B C 1
ATOM 1699 O O . ASP B 1 75 ? 0.805 -21.719 -8.828 1 82.38 75 ASP B O 1
ATOM 1703 N N . GLN B 1 76 ? 1.476 -22.75 -7.027 1 83.12 76 GLN B N 1
ATOM 1704 C CA . GLN B 1 76 ? 0.101 -23.016 -6.609 1 83.12 76 GLN B CA 1
ATOM 1705 C C . GLN B 1 76 ? -0.645 -21.719 -6.332 1 83.12 76 GLN B C 1
ATOM 1707 O O . GLN B 1 76 ? -1.792 -21.547 -6.75 1 83.12 76 GLN B O 1
ATOM 1712 N N . THR B 1 77 ? -0.02 -20.859 -5.586 1 87.56 77 THR B N 1
ATOM 1713 C CA . THR B 1 77 ? -0.679 -19.609 -5.227 1 87.56 77 THR B CA 1
ATOM 1714 C C . THR B 1 77 ? -0.988 -18.797 -6.473 1 87.56 77 THR B C 1
ATOM 1716 O O . THR B 1 77 ? -2.062 -18.188 -6.578 1 87.56 77 THR B O 1
ATOM 1719 N N . VAL B 1 78 ? -0.106 -18.75 -7.387 1 85.94 78 VAL B N 1
ATOM 1720 C CA . VAL B 1 78 ? -0.328 -18.016 -8.625 1 85.94 78 VAL B CA 1
ATOM 1721 C C . VAL B 1 78 ? -1.525 -18.609 -9.367 1 85.94 78 VAL B C 1
ATOM 1723 O O . VAL B 1 78 ? -2.398 -17.875 -9.836 1 85.94 78 VAL B O 1
ATOM 1726 N N . ARG B 1 79 ? -1.55 -19.844 -9.445 1 87.19 79 ARG B N 1
ATOM 1727 C CA . ARG B 1 79 ? -2.678 -20.5 -10.102 1 87.19 79 ARG B CA 1
ATOM 1728 C C . ARG B 1 79 ? -3.996 -20.109 -9.438 1 87.19 79 ARG B C 1
ATOM 1730 O O . ARG B 1 79 ? -4.98 -19.828 -10.125 1 87.19 79 ARG B O 1
ATOM 1737 N N . GLU B 1 80 ? -4.016 -20.156 -8.188 1 88.25 80 GLU B N 1
ATOM 1738 C CA . GLU B 1 80 ? -5.223 -19.797 -7.449 1 88.25 80 GLU B CA 1
ATOM 1739 C C . GLU B 1 80 ? -5.602 -18.344 -7.707 1 88.25 80 GLU B C 1
ATOM 1741 O O . GLU B 1 80 ? -6.781 -18.016 -7.879 1 88.25 80 GLU B O 1
ATO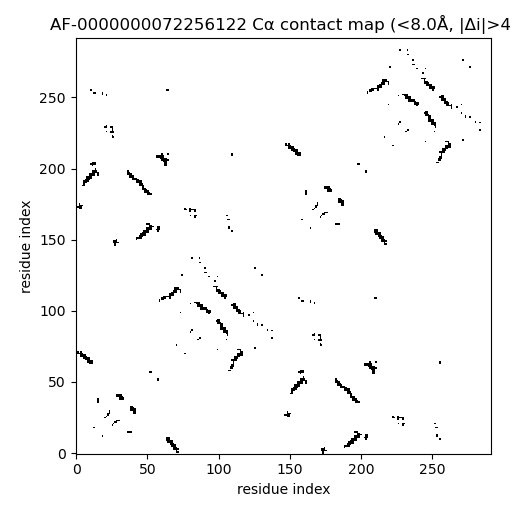M 1746 N N . CYS B 1 81 ? -4.629 -17.484 -7.691 1 91.12 81 CYS B N 1
ATOM 1747 C CA . CYS B 1 81 ? -4.887 -16.078 -7.938 1 91.12 81 CYS B CA 1
ATOM 1748 C C . CYS B 1 81 ? -5.445 -15.859 -9.344 1 91.12 81 CYS B C 1
ATOM 1750 O O . CYS B 1 81 ? -6.383 -15.078 -9.523 1 91.12 81 CYS B O 1
ATOM 1752 N N . LEU B 1 82 ? -4.863 -16.562 -10.266 1 89.38 82 LEU B N 1
ATOM 1753 C CA . LEU B 1 82 ? -5.344 -16.453 -11.641 1 89.38 82 LEU B CA 1
ATOM 1754 C C . LEU B 1 82 ? -6.773 -16.969 -11.758 1 89.38 82 LEU B C 1
ATOM 1756 O O . LEU B 1 82 ? -7.594 -16.375 -12.469 1 89.38 82 LEU B O 1
ATOM 1760 N N . ALA B 1 83 ? -7.051 -17.969 -11.102 1 89.5 83 ALA B N 1
ATOM 1761 C CA . ALA B 1 83 ? -8.398 -18.531 -11.102 1 89.5 83 ALA B CA 1
ATOM 1762 C C . ALA B 1 83 ? -9.414 -17.547 -10.539 1 89.5 83 ALA B C 1
ATOM 1764 O O . ALA B 1 83 ? -10.594 -17.578 -10.898 1 89.5 83 ALA B O 1
ATOM 1765 N N . GLN B 1 84 ? -8.906 -16.672 -9.688 1 89.75 84 GLN B N 1
ATOM 1766 C CA . GLN B 1 84 ? -9.781 -15.68 -9.07 1 89.75 84 GLN B CA 1
ATOM 1767 C C . GLN B 1 84 ? -9.781 -14.375 -9.867 1 89.75 84 GLN B C 1
ATOM 1769 O O . GLN B 1 84 ? -10.312 -13.367 -9.414 1 89.75 84 GLN B O 1
ATOM 1774 N N . GLY B 1 85 ? -9.117 -14.312 -10.977 1 89.69 85 GLY B N 1
ATOM 1775 C CA . GLY B 1 85 ? -9.266 -13.188 -11.883 1 89.69 85 GLY B CA 1
ATOM 1776 C C . GLY B 1 85 ? -8.047 -12.281 -11.906 1 89.69 85 GLY B C 1
ATOM 1777 O O . GLY B 1 85 ? -8.047 -11.25 -12.578 1 89.69 85 GLY B O 1
ATOM 1778 N N . ALA B 1 86 ? -7.027 -12.625 -11.148 1 91.44 86 ALA B N 1
ATOM 1779 C CA . ALA B 1 86 ? -5.797 -11.844 -11.242 1 91.44 86 ALA B CA 1
ATOM 1780 C C . ALA B 1 86 ? -5.129 -12.023 -12.602 1 91.44 86 ALA B C 1
ATOM 1782 O O . ALA B 1 86 ? -5.391 -13.008 -13.297 1 91.44 86 ALA B O 1
ATOM 1783 N N . VAL B 1 87 ? -4.262 -11.031 -12.953 1 91.69 87 VAL B N 1
ATOM 1784 C CA . VAL B 1 87 ? -3.531 -11.086 -14.219 1 91.69 87 VAL B CA 1
ATOM 1785 C C . VAL B 1 87 ? -2.031 -10.969 -13.953 1 91.69 87 VAL B C 1
ATOM 1787 O O . VAL B 1 87 ? -1.602 -10.148 -13.133 1 91.69 87 VAL B O 1
ATOM 1790 N N . MET B 1 88 ? -1.287 -11.773 -14.594 1 88.62 88 MET B N 1
ATOM 1791 C CA . MET B 1 88 ? 0.166 -11.688 -14.469 1 88.62 88 MET B CA 1
ATOM 1792 C C . MET B 1 88 ? 0.688 -10.383 -15.055 1 88.62 88 MET B C 1
ATOM 1794 O O . MET B 1 88 ? 0.214 -9.93 -16.094 1 88.62 88 MET B O 1
ATOM 1798 N N . ASP B 1 89 ? 1.596 -9.844 -14.281 1 84.56 89 ASP B N 1
ATOM 1799 C CA . ASP B 1 89 ? 2.277 -8.656 -14.789 1 84.56 89 ASP B CA 1
ATOM 1800 C C . ASP B 1 89 ? 3.75 -8.945 -15.062 1 84.56 89 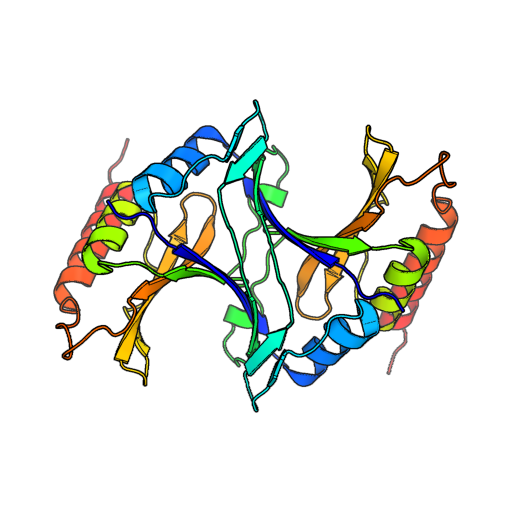ASP B C 1
ATOM 1802 O O . ASP B 1 89 ? 4.586 -8.852 -14.156 1 84.56 89 ASP B O 1
ATOM 1806 N N . GLY B 1 90 ? 4.059 -9.227 -16.156 1 73.31 90 GLY B N 1
ATOM 1807 C CA . GLY B 1 90 ? 5.426 -9.523 -16.562 1 73.31 90 GLY B CA 1
ATOM 1808 C C . GLY B 1 90 ? 5.84 -10.945 -16.266 1 73.31 90 GLY B C 1
ATOM 1809 O O . GLY B 1 90 ? 5.031 -11.75 -15.789 1 73.31 90 GLY B O 1
ATOM 1810 N N . PRO B 1 91 ? 7.145 -11.227 -16.531 1 67 91 PRO B N 1
ATOM 1811 C CA . PRO B 1 91 ? 7.672 -12.578 -16.328 1 67 91 PRO B CA 1
ATOM 1812 C C . PRO B 1 91 ? 8.008 -12.875 -14.867 1 67 91 PRO B C 1
ATOM 1814 O O . PRO B 1 91 ? 8.133 -11.945 -14.062 1 67 91 PRO B O 1
ATOM 1817 N N . VAL B 1 92 ? 7.91 -14.188 -14.594 1 68 92 VAL B N 1
ATOM 1818 C CA . VAL B 1 92 ? 8.43 -14.625 -13.297 1 68 92 VAL B CA 1
ATOM 1819 C C . VAL B 1 92 ? 9.898 -14.242 -13.172 1 68 92 VAL B C 1
ATOM 1821 O O . VAL B 1 92 ? 10.68 -14.438 -14.109 1 68 92 VAL B O 1
ATOM 1824 N N . ARG B 1 93 ? 10.078 -13.516 -12 1 63.5 93 ARG B N 1
ATOM 1825 C CA . ARG B 1 93 ? 11.445 -13.047 -11.82 1 63.5 93 ARG B CA 1
ATOM 1826 C C . ARG B 1 93 ? 12.164 -13.867 -10.75 1 63.5 93 ARG B C 1
ATOM 1828 O O . ARG B 1 93 ? 11.586 -14.164 -9.703 1 63.5 93 ARG B O 1
ATOM 1835 N N . ARG B 1 94 ? 13.289 -14.383 -11.172 1 58.41 94 ARG B N 1
ATOM 1836 C CA . ARG B 1 94 ? 14.188 -15.023 -10.211 1 58.41 94 ARG B CA 1
ATOM 1837 C C . ARG B 1 94 ? 15.18 -14.016 -9.633 1 58.41 94 ARG B C 1
ATOM 1839 O O . ARG B 1 94 ? 15.719 -13.18 -10.367 1 58.41 94 ARG B O 1
ATOM 1846 N N . THR B 1 95 ? 14.984 -13.828 -8.234 1 53.41 95 THR B N 1
ATOM 1847 C CA . THR B 1 95 ? 15.93 -12.914 -7.609 1 53.41 95 THR B CA 1
ATOM 1848 C C . THR B 1 95 ? 17.297 -13.578 -7.449 1 53.41 95 THR B C 1
ATOM 1850 O O . THR B 1 95 ? 17.422 -14.797 -7.59 1 53.41 95 THR B O 1
ATOM 1853 N N . VAL B 1 96 ? 18.281 -12.734 -7.391 1 48.19 96 VAL B N 1
ATOM 1854 C CA . VAL B 1 96 ? 19.656 -13.172 -7.223 1 48.19 96 VAL B CA 1
ATOM 1855 C C . VAL B 1 96 ? 19.766 -14.078 -5.996 1 48.19 96 VAL B C 1
ATOM 1857 O O . VAL B 1 96 ? 20.688 -14.898 -5.902 1 48.19 96 VAL B O 1
ATOM 1860 N N . TYR B 1 97 ? 18.859 -13.812 -5.117 1 49.19 97 TYR B N 1
ATOM 1861 C CA . TYR B 1 97 ? 19 -14.602 -3.9 1 49.19 97 TYR B CA 1
ATOM 1862 C C . TYR B 1 97 ? 18.219 -15.906 -4.012 1 49.19 97 TYR B C 1
ATOM 1864 O O . TYR B 1 97 ? 18.047 -16.625 -3.02 1 49.19 97 TYR B O 1
ATOM 1872 N N . GLY B 1 98 ? 17.781 -16.219 -5.195 1 54.28 98 GLY B N 1
ATOM 1873 C CA . GLY B 1 98 ? 17.109 -17.484 -5.41 1 54.28 98 GLY B CA 1
ATOM 1874 C C . GLY B 1 98 ? 15.609 -17.406 -5.191 1 54.28 98 GLY B C 1
ATOM 1875 O O . GLY B 1 98 ? 14.898 -18.406 -5.363 1 54.28 98 GLY B O 1
ATOM 1876 N N . ALA B 1 99 ? 15.258 -16.203 -4.785 1 59.19 99 ALA B N 1
ATOM 1877 C CA . ALA B 1 99 ? 13.82 -16.062 -4.594 1 59.19 99 ALA B CA 1
ATOM 1878 C C . ALA B 1 99 ? 13.117 -15.797 -5.922 1 59.19 99 ALA B C 1
ATOM 1880 O O . ALA B 1 99 ? 13.672 -15.141 -6.809 1 59.19 99 ALA B O 1
ATOM 1881 N N . THR B 1 100 ? 12.148 -16.594 -6.141 1 75.31 100 THR B N 1
ATOM 1882 C CA . THR B 1 100 ? 11.289 -16.359 -7.293 1 75.31 100 THR B CA 1
ATOM 1883 C C . THR B 1 100 ? 10.125 -15.453 -6.926 1 75.31 100 THR B C 1
ATOM 1885 O O . THR B 1 100 ? 9.5 -15.625 -5.871 1 75.31 100 THR B O 1
ATOM 1888 N N . ALA B 1 101 ? 10.086 -14.398 -7.695 1 80.69 101 ALA B N 1
ATOM 1889 C CA . ALA B 1 101 ? 9 -13.461 -7.434 1 80.69 101 ALA B CA 1
ATOM 1890 C C . ALA B 1 101 ? 8.117 -13.289 -8.664 1 80.69 101 ALA B C 1
ATOM 1892 O O . ALA B 1 101 ? 8.602 -13.367 -9.797 1 80.69 101 ALA B O 1
ATOM 1893 N N . VAL B 1 102 ? 6.871 -13.172 -8.406 1 86 102 VAL B N 1
ATOM 1894 C CA . VAL B 1 102 ? 5.879 -12.922 -9.445 1 86 102 VAL B CA 1
ATOM 1895 C C . VAL B 1 102 ? 5.074 -11.672 -9.102 1 86 102 VAL B C 1
ATOM 1897 O O . VAL B 1 102 ? 4.711 -11.453 -7.945 1 86 102 VAL B O 1
ATOM 1900 N N . THR B 1 103 ? 4.918 -10.875 -10.078 1 89.69 103 THR B N 1
ATOM 1901 C CA . THR B 1 103 ? 4.039 -9.719 -9.914 1 89.69 103 THR B CA 1
ATOM 1902 C C . THR B 1 103 ? 2.697 -9.961 -10.602 1 89.69 103 THR B C 1
ATOM 1904 O O . THR B 1 103 ? 2.65 -10.445 -11.727 1 89.69 103 THR B O 1
ATOM 1907 N N . LEU B 1 104 ? 1.644 -9.68 -9.852 1 91.69 104 LEU B N 1
ATOM 1908 C CA . LEU B 1 104 ? 0.273 -9.828 -10.328 1 91.69 104 LEU B CA 1
ATOM 1909 C C . LEU B 1 104 ? -0.516 -8.539 -10.133 1 91.69 104 LEU B C 1
ATOM 1911 O O . LEU B 1 104 ? -0.214 -7.754 -9.234 1 91.69 104 LEU B O 1
ATOM 1915 N N . ARG B 1 105 ? -1.485 -8.406 -10.992 1 93.25 105 ARG B N 1
ATOM 1916 C CA . ARG B 1 105 ? -2.525 -7.414 -10.758 1 93.25 105 ARG B CA 1
ATOM 1917 C C . ARG B 1 105 ? -3.811 -8.07 -10.266 1 93.25 105 ARG B C 1
ATOM 1919 O O . ARG B 1 105 ? -4.367 -8.938 -10.938 1 93.25 105 ARG B O 1
ATOM 1926 N N . ALA B 1 106 ? -4.242 -7.66 -9.094 1 92.5 106 ALA B N 1
ATOM 1927 C CA . ALA B 1 106 ? -5.492 -8.172 -8.539 1 92.5 106 ALA B CA 1
ATOM 1928 C C . ALA B 1 106 ? -6.691 -7.707 -9.367 1 92.5 106 ALA B C 1
ATOM 1930 O O . ALA B 1 106 ? -6.598 -6.73 -10.109 1 92.5 106 ALA B O 1
ATOM 1931 N N . PRO B 1 107 ? -7.781 -8.398 -9.211 1 91.19 107 PRO B N 1
ATOM 1932 C CA . PRO B 1 107 ? -8.961 -7.992 -9.977 1 91.19 107 PRO B CA 1
ATOM 1933 C C . PRO B 1 107 ? -9.406 -6.566 -9.656 1 91.19 107 PRO B C 1
ATOM 1935 O O . PRO B 1 107 ? -10.031 -5.914 -10.492 1 91.19 107 PRO B O 1
ATOM 1938 N N . ASP B 1 108 ? -9.109 -6.102 -8.461 1 89.62 108 ASP B N 1
ATOM 1939 C CA . ASP B 1 108 ? -9.492 -4.746 -8.086 1 89.62 108 ASP B CA 1
ATOM 1940 C C . ASP B 1 108 ? -8.453 -3.729 -8.555 1 89.62 108 ASP B C 1
ATOM 1942 O O . ASP B 1 108 ? -8.555 -2.539 -8.25 1 89.62 108 ASP B O 1
ATOM 1946 N N . GLY B 1 109 ? -7.449 -4.168 -9.18 1 91.38 109 GLY B N 1
ATOM 1947 C CA . GLY B 1 109 ? -6.504 -3.281 -9.844 1 91.38 109 GLY B CA 1
ATOM 1948 C C . GLY B 1 109 ? -5.211 -3.102 -9.062 1 91.38 109 GLY B C 1
ATOM 1949 O O . GLY B 1 109 ? -4.23 -2.572 -9.594 1 91.38 109 GLY B O 1
ATOM 1950 N N . HIS B 1 110 ? -5.102 -3.5 -7.844 1 93.31 110 HIS B N 1
ATOM 1951 C CA . HIS B 1 110 ? -3.902 -3.307 -7.035 1 93.31 110 HIS B CA 1
ATOM 1952 C C . HIS B 1 110 ? -2.803 -4.285 -7.438 1 93.31 110 HIS B C 1
ATOM 1954 O O . HIS B 1 110 ? -3.088 -5.422 -7.82 1 93.31 110 HIS B O 1
ATOM 1960 N N . MET B 1 111 ? -1.575 -3.789 -7.285 1 92.06 111 MET B N 1
ATOM 1961 C CA . MET B 1 111 ? -0.427 -4.609 -7.664 1 92.06 111 MET B CA 1
ATOM 1962 C C . MET B 1 111 ? 0.075 -5.422 -6.477 1 92.06 111 MET B C 1
ATOM 1964 O O . MET B 1 111 ? 0.146 -4.914 -5.355 1 92.06 111 MET B O 1
ATOM 1968 N N . LEU B 1 112 ? 0.382 -6.707 -6.777 1 92.12 112 LEU B N 1
ATOM 1969 C CA . LEU B 1 112 ? 0.914 -7.637 -5.789 1 92.12 112 LEU B CA 1
ATOM 1970 C C . LEU B 1 112 ? 2.277 -8.164 -6.219 1 92.12 112 LEU B C 1
ATOM 1972 O O . LEU B 1 112 ? 2.504 -8.422 -7.402 1 92.12 112 LEU B O 1
ATOM 1976 N N . ALA B 1 113 ? 3.143 -8.406 -5.316 1 88.5 113 ALA B N 1
ATOM 1977 C CA . ALA B 1 113 ? 4.371 -9.18 -5.484 1 88.5 113 ALA B CA 1
ATOM 1978 C C . ALA B 1 113 ? 4.359 -10.422 -4.602 1 88.5 113 ALA B C 1
ATOM 1980 O O . ALA B 1 113 ? 4.27 -10.32 -3.375 1 88.5 113 ALA B O 1
ATOM 1981 N N . LEU B 1 114 ? 4.395 -11.57 -5.23 1 88.12 114 LEU B N 1
ATOM 1982 C CA . LEU B 1 114 ? 4.461 -12.852 -4.539 1 88.12 114 LEU B CA 1
ATOM 1983 C C . LEU B 1 114 ? 5.855 -13.461 -4.645 1 88.12 114 LEU B C 1
ATOM 1985 O O . LEU B 1 114 ? 6.473 -13.422 -5.707 1 88.12 114 LEU B O 1
ATOM 1989 N N . TYR B 1 115 ? 6.359 -13.969 -3.559 1 84.56 115 TYR B N 1
ATOM 1990 C CA . TYR B 1 115 ? 7.672 -14.594 -3.629 1 84.56 115 TYR B CA 1
ATOM 1991 C C . TYR B 1 115 ? 7.797 -15.719 -2.609 1 84.56 115 TYR B C 1
ATOM 1993 O O . TYR B 1 115 ? 7.07 -15.742 -1.614 1 84.56 115 TYR B O 1
ATOM 2001 N N . ASN B 1 116 ? 8.422 -16.719 -2.961 1 79 116 ASN B N 1
ATOM 2002 C CA . ASN B 1 116 ? 8.688 -17.812 -2.041 1 79 116 ASN B CA 1
ATOM 2003 C C . ASN B 1 116 ? 10.062 -17.688 -1.394 1 79 116 ASN B C 1
ATOM 2005 O O . ASN B 1 116 ? 10.922 -16.953 -1.89 1 79 116 ASN B O 1
ATOM 2009 N N . LEU B 1 117 ? 10.031 -17.953 -0.056 1 61.94 117 LEU B N 1
ATOM 2010 C CA . LEU B 1 117 ? 11.359 -18 0.551 1 61.94 117 LEU B CA 1
ATOM 2011 C C . LEU B 1 117 ? 12.211 -19.078 -0.103 1 61.94 117 LEU B C 1
ATOM 2013 O O . LEU B 1 117 ? 11.695 -20.125 -0.506 1 61.94 117 LEU B O 1
ATOM 2017 N N . GLU B 1 118 ? 13.219 -18.703 -0.92 1 50.88 118 GLU B N 1
ATOM 2018 C CA . GLU B 1 118 ? 14.109 -19.781 -1.362 1 50.88 118 GLU B CA 1
ATOM 2019 C C . GLU B 1 118 ? 14.344 -20.797 -0.252 1 50.88 118 GLU B C 1
ATOM 2021 O O . GLU B 1 118 ? 14.891 -20.469 0.8 1 50.88 118 GLU B O 1
ATOM 2026 N N . THR B 1 119 ? 13.234 -21.438 0.205 1 45.22 119 THR B N 1
ATOM 2027 C CA . THR B 1 119 ? 13.844 -22.5 0.982 1 45.22 119 THR B CA 1
ATOM 2028 C C . THR B 1 119 ? 15.125 -23 0.312 1 45.22 119 THR B C 1
ATOM 2030 O O . THR B 1 119 ? 15.523 -22.484 -0.734 1 45.22 119 THR B O 1
ATOM 2033 N N . GLY B 1 120 ? 15.211 -24.484 0.247 1 39.19 120 GLY B N 1
ATOM 2034 C CA . GLY B 1 120 ? 16.234 -25.391 -0.236 1 39.19 120 GLY B CA 1
ATOM 2035 C C . GLY B 1 120 ? 16.672 -25.109 -1.663 1 39.19 120 GLY B C 1
ATOM 2036 O O . GLY B 1 120 ? 16.219 -24.125 -2.268 1 39.19 120 GLY B O 1
ATOM 2037 N N . PRO B 1 121 ? 17.062 -26.203 -2.455 1 35.78 121 PRO B N 1
ATOM 2038 C CA . PRO B 1 121 ? 17.625 -26.234 -3.807 1 35.78 121 PRO B CA 1
ATOM 2039 C C . PRO B 1 121 ? 16.797 -25.453 -4.812 1 35.78 121 PRO B C 1
ATOM 2041 O O . PRO B 1 121 ? 15.602 -25.25 -4.605 1 35.78 121 PRO B O 1
ATOM 2044 N N . ALA B 1 122 ? 17.422 -24.875 -5.812 1 37 122 ALA B N 1
ATOM 2045 C CA . ALA B 1 122 ? 16.969 -24.219 -7.039 1 37 122 ALA B CA 1
ATOM 2046 C C . ALA B 1 122 ? 15.562 -24.656 -7.414 1 37 122 ALA B C 1
ATOM 2048 O O . ALA B 1 122 ? 15.359 -25.781 -7.879 1 37 122 ALA B O 1
ATOM 2049 N N . GLN B 1 123 ? 14.555 -24.641 -6.633 1 37.03 123 GLN B N 1
ATOM 2050 C CA . GLN B 1 123 ? 13.383 -25.219 -7.27 1 37.03 123 GLN B CA 1
ATOM 2051 C C . GLN B 1 123 ? 13.188 -24.656 -8.68 1 37.03 123 GLN B C 1
ATOM 2053 O O . GLN B 1 123 ? 13.422 -23.469 -8.914 1 37.03 123 GLN B O 1
ATOM 2058 N N . LYS B 1 124 ? 13.008 -25.453 -9.602 1 37.78 124 LYS B N 1
ATOM 2059 C CA . LYS B 1 124 ? 12.859 -25.312 -11.047 1 37.78 124 LYS B CA 1
ATOM 2060 C C . LYS B 1 124 ? 11.82 -24.25 -11.391 1 37.78 124 LYS B C 1
ATOM 2062 O O . LYS B 1 124 ? 10.719 -24.25 -10.828 1 37.78 124 LYS B O 1
ATOM 2067 N N . SER B 1 125 ? 12.211 -23.125 -11.828 1 39.5 125 SER B N 1
ATOM 2068 C CA . SER B 1 125 ? 11.453 -22.062 -12.484 1 39.5 125 SER B CA 1
ATOM 2069 C C . SER B 1 125 ? 10.25 -22.625 -13.227 1 39.5 125 SER B C 1
ATOM 2071 O O . SER B 1 125 ? 10.305 -23.734 -13.781 1 39.5 125 SER B O 1
ATOM 2073 N N . VAL B 1 126 ? 9.102 -22.516 -12.766 1 38.41 126 VAL B N 1
ATOM 2074 C CA . VAL B 1 126 ? 8.055 -22.859 -13.734 1 38.41 126 VAL B CA 1
ATOM 2075 C C . VAL B 1 126 ? 8.516 -22.484 -15.141 1 38.41 126 VAL B C 1
ATOM 2077 O O . VAL B 1 126 ? 8.945 -21.344 -15.383 1 38.41 126 VAL B O 1
ATOM 2080 N N . PRO B 1 127 ? 8.703 -23.453 -16.016 1 37.94 127 PRO B N 1
ATOM 2081 C CA . PRO B 1 127 ? 9.172 -23.094 -17.359 1 37.94 127 PRO B CA 1
ATOM 2082 C C . PRO B 1 127 ? 8.375 -21.953 -17.984 1 37.94 127 PRO B C 1
ATOM 2084 O O . PRO B 1 127 ? 7.156 -21.875 -17.797 1 37.94 127 PRO B O 1
ATOM 2087 N N . ALA B 1 128 ? 9.078 -20.938 -18.438 1 42.88 128 ALA B N 1
ATOM 2088 C CA . ALA B 1 128 ? 8.508 -19.828 -19.188 1 42.88 128 ALA B CA 1
ATOM 2089 C C . ALA B 1 128 ? 7.32 -20.281 -20.031 1 42.88 128 ALA B C 1
ATOM 2091 O O . ALA B 1 128 ? 6.359 -19.531 -20.219 1 42.88 128 ALA B O 1
ATOM 2092 N N . ASP B 1 129 ? 7.41 -21.484 -20.438 1 47.06 129 ASP B N 1
ATOM 2093 C CA . ASP B 1 129 ? 6.355 -22.016 -21.297 1 47.06 129 ASP B CA 1
ATOM 2094 C C . ASP B 1 129 ? 5.055 -22.203 -20.516 1 47.06 129 ASP B C 1
ATOM 2096 O O . ASP B 1 129 ? 3.967 -22 -21.047 1 47.06 129 ASP B O 1
ATOM 2100 N N . THR B 1 130 ? 5.113 -22.625 -19.312 1 50.22 130 THR B N 1
ATOM 2101 C CA . THR B 1 130 ? 3.891 -22.812 -18.547 1 50.22 130 THR B CA 1
ATOM 2102 C C . THR B 1 130 ? 3.24 -21.469 -18.219 1 50.22 130 THR B C 1
ATOM 2104 O O . THR B 1 130 ? 2.016 -21.344 -18.266 1 50.22 130 THR B O 1
ATOM 2107 N N . VAL B 1 131 ? 4.02 -20.609 -17.875 1 43.59 131 VAL B N 1
ATOM 2108 C CA . VAL B 1 131 ? 3.502 -19.266 -17.656 1 43.59 131 VAL B CA 1
ATOM 2109 C C . VAL B 1 131 ? 2.824 -18.766 -18.938 1 43.59 131 VAL B C 1
ATOM 2111 O O . VAL B 1 131 ? 1.74 -18.188 -18.875 1 43.59 131 VAL B O 1
ATOM 2114 N N . LYS B 1 132 ? 3.441 -18.891 -20.016 1 47.09 132 LYS B N 1
ATOM 2115 C CA . LYS B 1 132 ? 2.846 -18.547 -21.297 1 47.09 132 LYS B CA 1
ATOM 2116 C C . LYS B 1 132 ? 1.5 -19.234 -21.484 1 47.09 132 LYS B C 1
ATOM 2118 O O . LYS B 1 132 ? 0.549 -18.625 -21.984 1 47.09 132 LYS B O 1
ATOM 2123 N N . GLU B 1 133 ? 1.414 -20.406 -21.094 1 52.53 133 GLU B N 1
ATOM 2124 C CA . GLU B 1 133 ? 0.163 -21.141 -21.234 1 52.53 133 GLU B CA 1
ATOM 2125 C C . GLU B 1 133 ? -0.912 -20.594 -20.312 1 52.53 133 GLU B C 1
ATOM 2127 O O . GLU B 1 133 ? -2.076 -20.484 -20.688 1 52.53 133 GLU B O 1
ATOM 2132 N N . LEU B 1 134 ? -0.48 -20.266 -19.203 1 51.41 134 LEU B N 1
ATOM 2133 C CA . LEU B 1 134 ? -1.452 -19.766 -18.25 1 51.41 134 LEU B CA 1
ATOM 2134 C C . LEU B 1 134 ? -1.918 -18.359 -18.641 1 51.41 134 LEU B C 1
ATOM 2136 O O . LEU B 1 134 ? -3.1 -18.031 -18.5 1 51.41 134 LEU B O 1
ATOM 2140 N N . MET B 1 135 ? -0.987 -17.609 -19.172 1 49.84 135 MET B N 1
ATOM 2141 C CA . MET B 1 135 ? -1.347 -16.328 -19.75 1 49.84 135 MET B CA 1
ATOM 2142 C C . MET B 1 135 ? -2.336 -16.5 -20.891 1 49.84 135 MET B C 1
ATOM 2144 O O . MET B 1 135 ? -3.293 -15.727 -21.016 1 49.84 135 MET B O 1
ATOM 2148 N N . ALA B 1 136 ? -1.956 -17.438 -21.75 1 52.16 136 ALA B N 1
ATOM 2149 C CA . ALA B 1 136 ? -2.828 -17.734 -22.875 1 52.16 136 ALA B CA 1
ATOM 2150 C C . ALA B 1 136 ? -4.211 -18.172 -22.406 1 52.16 136 ALA B C 1
ATOM 2152 O O . ALA B 1 136 ? -5.227 -17.781 -22.969 1 52.16 136 ALA B O 1
ATOM 2153 N N . ALA B 1 137 ? -4.176 -18.844 -21.391 1 51.53 137 ALA B N 1
ATOM 2154 C CA . ALA B 1 137 ? -5.457 -19.312 -20.875 1 51.53 137 ALA B CA 1
ATOM 2155 C C . ALA B 1 137 ? -6.254 -18.172 -20.25 1 51.53 137 ALA B C 1
ATOM 2157 O O . ALA B 1 137 ? -7.469 -18.078 -20.438 1 51.53 137 ALA B O 1
ATOM 2158 N N . ALA B 1 138 ? -5.637 -17.406 -19.594 1 47.22 138 ALA B N 1
ATOM 2159 C CA . ALA B 1 138 ? -6.297 -16.25 -19 1 47.22 138 ALA B CA 1
ATOM 2160 C C . ALA B 1 138 ? -6.793 -15.289 -20.078 1 47.22 138 ALA B C 1
ATOM 2162 O O . ALA B 1 138 ? -7.898 -14.75 -19.984 1 47.22 138 ALA B O 1
ATOM 2163 N N . ALA B 1 139 ? -5.941 -15.031 -21.047 1 44.66 139 ALA B N 1
ATOM 2164 C CA . ALA B 1 139 ? -6.34 -14.211 -22.188 1 44.66 139 ALA B CA 1
ATOM 2165 C C . ALA B 1 139 ? -7.516 -14.836 -22.922 1 44.66 139 ALA B C 1
ATOM 2167 O O . ALA B 1 139 ? -8.414 -14.125 -23.391 1 44.66 139 ALA B O 1
ATOM 2168 N N . ALA B 1 140 ? -7.527 -16.078 -23.062 1 51.41 140 ALA B N 1
ATOM 2169 C CA . ALA B 1 140 ? -8.609 -16.766 -23.75 1 51.41 140 ALA B CA 1
ATOM 2170 C C . ALA B 1 140 ? -9.922 -16.656 -22.969 1 51.41 140 ALA B C 1
ATOM 2172 O O . ALA B 1 140 ? -11 -16.578 -23.562 1 51.41 140 ALA B O 1
ATOM 2173 N N . LYS B 1 141 ? -9.906 -16.672 -21.781 1 45.91 141 LYS B N 1
ATOM 2174 C CA . LYS B 1 141 ? -11.125 -16.547 -20.969 1 45.91 141 LYS B CA 1
ATOM 2175 C C . LYS B 1 141 ? -11.695 -15.133 -21.078 1 45.91 141 LYS B C 1
ATOM 2177 O O . LYS B 1 141 ? -12.914 -14.953 -21.047 1 45.91 141 LYS B O 1
ATOM 2182 N N . ARG B 1 142 ? -10.867 -14.203 -21.156 1 43.94 142 ARG B N 1
ATOM 2183 C CA . ARG B 1 142 ? -11.305 -12.82 -21.344 1 43.94 142 ARG B CA 1
ATOM 2184 C C . ARG B 1 142 ? -11.93 -12.625 -22.719 1 43.94 142 ARG B C 1
ATOM 2186 O O . ARG B 1 142 ? -12.781 -11.75 -22.906 1 43.94 142 ARG B O 1
ATOM 2193 N N . ARG B 1 143 ? -11.438 -13.242 -23.672 1 43.22 143 ARG B N 1
ATOM 2194 C CA . ARG B 1 143 ? -11.938 -13.188 -25.047 1 43.22 143 ARG B CA 1
ATOM 2195 C C . ARG B 1 143 ? -13.148 -14.094 -25.219 1 43.22 143 ARG B C 1
ATOM 2197 O O . ARG B 1 143 ? -13.844 -14.023 -26.234 1 43.22 143 ARG B O 1
ATOM 2204 N N . ALA B 1 144 ? -13.383 -15.016 -24.344 1 45.81 144 ALA B N 1
ATOM 2205 C CA . ALA B 1 144 ? -14.594 -15.797 -24.594 1 45.81 144 ALA B CA 1
ATOM 2206 C C . ALA B 1 144 ? -15.844 -14.945 -24.406 1 45.81 144 ALA B C 1
ATOM 2208 O O . ALA B 1 144 ? -15.992 -14.266 -23.375 1 45.81 144 ALA B O 1
ATOM 2209 N N . PRO B 1 145 ? -16.531 -14.586 -25.406 1 41.81 145 PRO B N 1
ATOM 2210 C CA . PRO B 1 145 ? -17.859 -13.938 -25.391 1 41.81 145 PRO B CA 1
ATOM 2211 C C . PRO B 1 145 ? -18.75 -14.445 -24.266 1 41.81 145 PRO B C 1
ATOM 2213 O O . PRO B 1 145 ? -18.672 -15.625 -23.891 1 41.81 145 PRO B O 1
ATOM 2216 N N . GLU B 1 146 ? -19.219 -13.562 -23.344 1 35.28 146 GLU B N 1
ATOM 2217 C CA . GLU B 1 146 ? -20.484 -14.078 -22.828 1 35.28 146 GLU B CA 1
ATOM 2218 C C . GLU B 1 146 ? -21.328 -14.688 -23.953 1 35.28 146 GLU B C 1
ATOM 2220 O O . GLU B 1 146 ? -21.328 -14.188 -25.078 1 35.28 146 GLU B O 1
#

Radius of gyration: 19.92 Å; Cα contacts (8 Å, |Δi|>4): 638; chains: 2; bounding box: 43×56×49 Å